Protein AF-A0A7C3RTD1-F1 (afdb_monomer)

Solvent-accessible surface area (backbone atoms only — not comparable to full-atom values): 14190 Å² total; per-residue (Å²): 132,59,69,67,60,53,53,53,51,52,54,50,52,53,53,49,53,54,50,51,52,52,46,52,55,49,42,62,60,39,59,75,46,46,82,86,32,43,66,59,42,54,54,44,51,56,53,49,53,60,57,48,73,76,50,74,86,43,73,67,44,44,53,52,50,52,52,48,56,54,49,50,52,53,50,51,51,51,53,53,50,46,62,65,47,45,60,59,53,30,39,57,37,19,52,80,66,83,41,60,74,41,80,49,91,53,48,33,34,41,43,44,30,28,37,42,54,36,77,94,75,41,31,27,37,40,15,41,36,90,72,73,38,80,74,51,76,42,62,70,41,45,59,62,47,36,56,49,51,51,52,48,63,75,59,59,30,88,82,65,58,73,66,62,47,49,52,49,47,48,53,20,40,49,58,47,24,64,74,70,71,38,78,65,36,55,41,59,56,31,49,53,44,33,31,57,78,67,70,42,95,81,68,47,71,65,22,53,23,48,45,51,40,75,45,67,84,41,86,50,59,44,74,40,71,45,52,79,81,38,68,72,44,80,84,42,41,46,66,30,50,78,48,68,78,35,46,61,49,48,27,23,29,37,30,69,69,82,129

Radius of gyration: 27.21 Å; Cα contacts (8 Å, |Δi|>4): 337; chains: 1; bounding box: 58×47×80 Å

Mean predicted aligned error: 6.2 Å

Foldseek 3Di:
DDPVVVVVVVVVVVVLVVLLVVLVVVLVVCVVVCLVCLVVNVVSLVVLVVSLVVPVPDPVSVVVVVVSVVVVVVSVVSLVVCQVCLQVQLQVLLVVLVWHWDDHPQWIFIFQWIWGDDSVNQWIFIAGFPNLHTPDIDGSDSNRVNVVVSVCVVVAALPDDLVVLVVLLVVLQVVQCVVVVDQKGFPVSSVVSSCVSSVPPDCDLRRSLASVLVCVPPPQKDFAADDPVQVPDSSQWGWHAPGRRRHTGITRIMGGDDD

Structure (mmCIF, N/CA/C/O backbone):
data_AF-A0A7C3RTD1-F1
#
_entry.id   AF-A0A7C3RTD1-F1
#
loop_
_atom_site.group_PDB
_atom_site.id
_atom_site.type_symbol
_atom_site.label_atom_id
_atom_site.label_alt_id
_atom_site.label_comp_id
_atom_site.label_asym_id
_atom_site.label_entity_id
_atom_site.label_seq_id
_atom_site.pdbx_PDB_ins_code
_atom_site.Cartn_x
_atom_site.Cartn_y
_atom_site.Cartn_z
_atom_site.occupancy
_atom_site.B_iso_or_equiv
_atom_site.auth_seq_id
_atom_site.auth_comp_id
_atom_site.auth_asym_id
_atom_site.auth_atom_id
_atom_site.pdbx_PDB_model_num
ATOM 1 N N . MET A 1 1 ? 29.686 29.501 -46.894 1.00 56.12 1 MET A N 1
ATOM 2 C CA . MET A 1 1 ? 29.485 28.784 -45.618 1.00 56.12 1 MET A CA 1
ATOM 3 C C . MET A 1 1 ? 30.871 28.471 -45.084 1.00 56.12 1 MET A C 1
ATOM 5 O O . MET A 1 1 ? 31.593 27.740 -45.747 1.00 56.12 1 MET A O 1
ATOM 9 N N . GLU A 1 2 ? 31.293 29.140 -44.011 1.00 79.06 2 GLU A N 1
ATOM 10 C CA . GLU A 1 2 ? 32.663 29.048 -43.483 1.00 79.06 2 GLU A CA 1
ATOM 11 C C . GLU A 1 2 ? 32.978 27.612 -43.037 1.00 79.06 2 GLU A C 1
ATOM 13 O O . GLU A 1 2 ? 32.133 26.946 -42.438 1.00 79.06 2 GLU A O 1
ATOM 18 N N . THR A 1 3 ? 34.182 27.120 -43.343 1.00 86.00 3 THR A N 1
ATOM 19 C CA . THR A 1 3 ? 34.641 25.747 -43.048 1.00 86.00 3 THR A CA 1
ATOM 20 C C . THR A 1 3 ? 34.410 25.343 -41.587 1.00 86.00 3 THR A C 1
ATOM 22 O O . THR A 1 3 ? 34.081 24.194 -41.300 1.00 86.00 3 THR A O 1
ATOM 25 N N . GLU A 1 4 ? 34.505 26.293 -40.659 1.00 85.62 4 GLU A N 1
ATOM 26 C CA . GLU A 1 4 ? 34.247 26.087 -39.232 1.00 85.62 4 GLU A CA 1
ATOM 27 C C . GLU A 1 4 ? 32.781 25.717 -38.933 1.00 85.62 4 GLU A C 1
ATOM 29 O O . GLU A 1 4 ? 32.508 24.819 -38.132 1.00 85.62 4 GLU A O 1
ATOM 34 N N . VAL A 1 5 ? 31.825 26.329 -39.640 1.00 84.94 5 VAL A N 1
ATOM 35 C CA . VAL A 1 5 ? 30.390 26.013 -39.531 1.00 84.94 5 VAL A CA 1
ATOM 36 C C . VAL A 1 5 ? 30.112 24.593 -40.031 1.00 84.94 5 VAL A C 1
ATOM 38 O O . VAL A 1 5 ? 29.358 23.853 -39.398 1.00 84.94 5 VAL A O 1
ATOM 41 N N . LEU A 1 6 ? 30.765 24.184 -41.124 1.00 81.44 6 LEU A N 1
ATOM 42 C CA . LEU A 1 6 ? 30.674 22.826 -41.670 1.00 81.44 6 LEU A CA 1
ATOM 43 C C . LEU A 1 6 ? 31.244 21.771 -40.712 1.00 81.44 6 LEU A C 1
ATOM 45 O O . LEU A 1 6 ? 30.589 20.760 -40.459 1.00 81.44 6 LEU A O 1
ATOM 49 N N . LEU A 1 7 ? 32.427 22.008 -40.137 1.00 86.19 7 LEU A N 1
ATOM 50 C CA . LEU A 1 7 ? 33.043 21.090 -39.170 1.00 86.19 7 LEU A CA 1
ATOM 51 C C . LEU A 1 7 ? 32.197 20.949 -37.899 1.00 86.19 7 LEU A C 1
ATOM 53 O O . LEU A 1 7 ? 32.010 19.838 -37.399 1.00 86.19 7 LEU A O 1
ATOM 57 N N . LYS A 1 8 ? 31.626 22.053 -37.406 1.00 86.81 8 LYS A N 1
ATOM 58 C CA . LYS A 1 8 ? 30.712 22.042 -36.258 1.00 86.81 8 LYS A CA 1
ATOM 59 C C . LYS A 1 8 ? 29.429 21.260 -36.553 1.00 86.81 8 LYS A C 1
ATOM 61 O O . LYS A 1 8 ? 28.981 20.489 -35.704 1.00 86.81 8 LYS A O 1
ATOM 66 N N . TYR A 1 9 ? 28.864 21.425 -37.749 1.00 83.44 9 TYR A N 1
ATOM 67 C CA . TYR A 1 9 ? 27.686 20.680 -38.197 1.00 83.44 9 TYR A CA 1
ATOM 68 C C . TYR A 1 9 ? 27.961 19.170 -38.292 1.00 83.44 9 TYR A C 1
ATOM 70 O O . TYR A 1 9 ? 27.221 18.370 -37.719 1.00 83.44 9 TYR A O 1
ATOM 78 N N . LEU A 1 10 ? 29.066 18.774 -38.933 1.00 82.12 10 LEU A N 1
ATOM 79 C CA . LEU A 1 10 ? 29.475 17.368 -39.039 1.00 82.12 10 LEU A CA 1
ATOM 80 C C . LEU A 1 10 ? 29.753 16.744 -37.664 1.00 82.12 10 LEU A C 1
ATOM 82 O O . LEU A 1 10 ? 29.326 15.622 -37.394 1.00 82.12 10 LEU A O 1
ATOM 86 N N . GLY A 1 11 ? 30.412 17.483 -36.767 1.00 86.19 11 GLY A N 1
ATOM 87 C CA . GLY A 1 11 ? 30.659 17.037 -35.396 1.00 86.19 11 GLY A CA 1
ATOM 88 C C . GLY A 1 11 ? 29.371 16.784 -34.605 1.00 86.19 11 GLY A C 1
ATOM 89 O O . GLY A 1 11 ? 29.277 15.785 -33.888 1.00 86.19 11 GLY A O 1
ATOM 90 N N . ALA A 1 12 ? 28.357 17.642 -34.763 1.00 84.19 12 ALA A N 1
ATOM 91 C CA . ALA A 1 12 ? 27.044 17.449 -34.146 1.00 84.19 12 ALA A CA 1
ATOM 92 C C . ALA A 1 12 ? 26.345 16.187 -34.682 1.00 84.19 12 ALA A C 1
ATOM 94 O O . ALA A 1 12 ? 25.937 15.335 -33.894 1.00 84.19 12 ALA A O 1
ATOM 95 N N . LYS A 1 13 ? 26.322 16.005 -36.009 1.00 82.88 13 LYS A N 1
ATOM 96 C CA . LYS A 1 13 ? 25.738 14.824 -36.665 1.00 82.88 13 LYS A CA 1
ATOM 97 C C . LYS A 1 13 ? 26.368 13.509 -36.205 1.00 82.88 13 LYS A C 1
ATOM 99 O O . LYS A 1 13 ? 25.657 12.561 -35.881 1.00 82.88 13 LYS A O 1
ATOM 104 N N . ILE A 1 14 ? 27.699 13.441 -36.121 1.00 86.25 14 ILE A N 1
ATOM 105 C CA . ILE A 1 14 ? 28.404 12.238 -35.639 1.00 86.25 14 ILE A CA 1
ATOM 106 C C . ILE A 1 14 ? 27.973 11.891 -34.209 1.00 86.25 14 ILE A C 1
ATOM 108 O O . ILE A 1 14 ? 27.722 10.724 -33.895 1.00 86.25 14 ILE A O 1
ATOM 112 N N . LYS A 1 15 ? 27.865 12.899 -33.339 1.00 87.12 15 LYS A N 1
ATOM 113 C CA . LYS A 1 15 ? 27.447 12.713 -31.946 1.00 87.12 15 LYS A CA 1
ATOM 114 C C . LYS A 1 15 ? 26.007 12.204 -31.843 1.00 87.12 15 LYS A C 1
ATOM 116 O O . LYS A 1 15 ? 25.723 11.343 -31.001 1.00 87.12 15 LYS A O 1
ATOM 121 N N . ASP A 1 16 ? 25.121 12.685 -32.707 1.00 85.38 16 ASP A N 1
ATOM 122 C CA . ASP A 1 16 ? 23.738 12.217 -32.769 1.00 85.38 16 ASP A CA 1
ATOM 123 C C . ASP A 1 16 ? 23.672 10.757 -33.225 1.00 85.38 16 ASP A C 1
ATOM 125 O O . ASP A 1 16 ? 23.082 9.934 -32.523 1.00 85.38 16 ASP A O 1
ATOM 129 N N . PHE A 1 17 ? 24.382 10.372 -34.291 1.00 86.81 17 PHE A N 1
ATOM 130 C CA . PHE A 1 17 ? 24.448 8.972 -34.731 1.00 86.81 17 PHE A CA 1
ATOM 131 C C . PHE A 1 17 ? 25.029 8.028 -33.669 1.00 86.81 17 PHE A C 1
ATOM 133 O O . PHE A 1 17 ? 24.508 6.928 -33.464 1.00 86.81 17 PHE A O 1
ATOM 140 N N . GLN A 1 18 ? 26.070 8.448 -32.944 1.00 90.06 18 GLN A N 1
ATOM 141 C CA . GLN A 1 18 ? 26.607 7.673 -31.819 1.00 90.06 18 GLN A CA 1
ATOM 142 C C . GLN A 1 18 ? 25.565 7.491 -30.708 1.00 90.06 18 GLN A C 1
ATOM 144 O O . GLN A 1 18 ? 25.423 6.394 -30.159 1.00 90.06 18 GLN A O 1
ATOM 149 N N . SER A 1 19 ? 24.800 8.542 -30.412 1.00 90.00 19 SER A N 1
ATOM 150 C CA . SER A 1 19 ? 23.728 8.511 -29.415 1.00 90.00 19 SER A CA 1
ATOM 151 C C . SER A 1 19 ? 22.576 7.597 -29.847 1.00 90.00 19 SER A C 1
ATOM 153 O O . SER A 1 19 ? 22.124 6.770 -29.053 1.00 90.00 19 SER A O 1
ATOM 155 N N . LEU A 1 20 ? 22.144 7.684 -31.110 1.00 90.88 20 LEU A N 1
ATOM 156 C CA . LEU A 1 20 ? 21.128 6.815 -31.712 1.00 90.88 20 LEU A CA 1
ATOM 157 C C . LEU A 1 20 ? 21.553 5.343 -31.625 1.00 90.88 20 LEU A C 1
ATOM 159 O O . LEU A 1 20 ? 20.825 4.522 -31.061 1.00 90.88 20 LEU A O 1
ATOM 163 N N . LYS A 1 21 ? 22.771 5.020 -32.082 1.00 93.31 21 LYS A N 1
ATOM 164 C CA . LYS A 1 21 ? 23.342 3.667 -32.004 1.00 93.31 21 LYS A CA 1
ATOM 165 C C . LYS A 1 21 ? 23.361 3.139 -30.572 1.00 93.31 21 LYS A C 1
ATOM 167 O O . LYS A 1 21 ? 22.971 1.994 -30.338 1.00 93.31 21 LYS A O 1
ATOM 172 N N . ALA A 1 22 ? 23.795 3.954 -29.610 1.00 95.06 22 ALA A N 1
ATOM 173 C CA . ALA A 1 22 ? 23.858 3.555 -28.208 1.00 95.06 22 ALA A CA 1
ATOM 174 C C . ALA A 1 22 ? 22.465 3.243 -27.634 1.00 95.06 22 ALA A C 1
ATOM 176 O O . ALA A 1 22 ? 22.298 2.239 -26.938 1.00 95.06 22 ALA A O 1
ATOM 177 N N . ILE A 1 23 ? 21.457 4.065 -27.947 1.00 94.44 23 ILE A N 1
ATOM 178 C CA . ILE A 1 23 ? 20.079 3.866 -27.475 1.00 94.44 23 ILE A CA 1
ATOM 179 C C . ILE A 1 23 ? 19.466 2.608 -28.095 1.00 94.44 23 ILE A C 1
ATOM 181 O O . ILE A 1 23 ? 18.926 1.786 -27.357 1.00 94.44 23 ILE A O 1
ATOM 185 N N . ILE A 1 24 ? 19.588 2.418 -29.411 1.00 94.12 24 ILE A N 1
ATOM 186 C CA . ILE A 1 24 ? 19.059 1.237 -30.116 1.00 94.12 24 ILE A CA 1
ATOM 187 C C . ILE A 1 24 ? 19.723 -0.044 -29.593 1.00 94.12 24 ILE A C 1
ATOM 189 O O . ILE A 1 24 ? 19.037 -1.001 -29.239 1.00 94.12 24 ILE A O 1
ATOM 193 N N . THR A 1 25 ? 21.051 -0.043 -29.439 1.00 95.12 25 THR A N 1
ATOM 194 C CA . THR A 1 25 ? 21.792 -1.182 -28.862 1.00 95.12 25 THR A CA 1
ATOM 195 C C . THR A 1 25 ? 21.306 -1.501 -27.447 1.00 95.12 25 THR A C 1
ATOM 197 O O . THR A 1 25 ? 21.143 -2.665 -27.078 1.00 95.12 25 THR A O 1
ATOM 200 N N . LYS A 1 26 ? 21.030 -0.467 -26.642 1.00 95.56 26 LYS A N 1
ATOM 201 C CA . LYS A 1 26 ? 20.496 -0.638 -25.290 1.00 95.56 26 LYS A CA 1
ATOM 202 C C . LYS A 1 26 ? 19.080 -1.209 -25.302 1.00 95.56 26 LYS A C 1
ATOM 204 O O . LYS A 1 26 ? 18.811 -2.091 -24.495 1.00 95.56 26 LYS A O 1
ATOM 209 N N . ILE A 1 27 ? 18.208 -0.741 -26.195 1.00 94.88 27 ILE A N 1
ATOM 210 C CA . ILE A 1 27 ? 16.861 -1.300 -26.374 1.00 94.88 27 ILE A CA 1
ATOM 211 C C . ILE A 1 27 ? 16.965 -2.789 -26.716 1.00 94.88 27 ILE A C 1
ATOM 213 O O . ILE A 1 27 ? 16.400 -3.592 -25.987 1.00 94.88 27 ILE A O 1
ATOM 217 N N . ASN A 1 28 ? 17.781 -3.171 -27.704 1.00 93.62 28 ASN A N 1
ATOM 218 C CA . ASN A 1 28 ? 17.973 -4.577 -28.087 1.00 93.62 28 ASN A CA 1
ATOM 219 C C . ASN A 1 28 ? 18.483 -5.464 -26.939 1.00 93.62 28 ASN A C 1
ATOM 221 O O . ASN A 1 28 ? 18.108 -6.632 -26.842 1.00 93.62 28 ASN A O 1
ATOM 225 N N . LYS A 1 29 ? 19.332 -4.925 -26.054 1.00 95.06 29 LYS A N 1
ATOM 226 C CA . LYS A 1 29 ? 19.795 -5.653 -24.864 1.00 95.06 29 LYS A CA 1
ATOM 227 C C . LYS A 1 29 ? 18.684 -5.837 -23.826 1.00 95.06 29 LYS A C 1
ATOM 229 O O . LYS A 1 29 ? 18.587 -6.906 -23.236 1.00 95.06 29 LYS A O 1
ATOM 234 N N . LEU A 1 30 ? 17.879 -4.804 -23.582 1.00 93.25 30 LEU A N 1
ATOM 235 C CA . LEU A 1 30 ? 16.753 -4.859 -22.637 1.00 93.25 30 LEU A CA 1
ATOM 236 C C . LEU A 1 30 ? 15.614 -5.750 -23.162 1.00 93.25 30 LEU A C 1
ATOM 238 O O . LEU A 1 30 ? 14.930 -6.404 -22.382 1.00 93.25 30 LEU A O 1
ATOM 242 N N . ASP A 1 31 ? 15.458 -5.831 -24.485 1.00 92.31 31 ASP A N 1
ATOM 243 C CA . ASP A 1 31 ? 14.468 -6.671 -25.172 1.00 92.31 31 ASP A CA 1
ATOM 244 C C . ASP A 1 31 ? 14.661 -8.179 -24.922 1.00 92.31 31 ASP A C 1
ATOM 246 O O . ASP A 1 31 ? 13.779 -8.966 -25.244 1.00 92.31 31 ASP A O 1
ATOM 250 N N . GLN A 1 32 ? 15.792 -8.588 -24.329 1.00 92.12 32 GLN A N 1
ATOM 251 C CA . GLN A 1 32 ? 16.029 -9.970 -23.896 1.00 92.12 32 GLN A CA 1
ATOM 252 C C . GLN A 1 32 ? 15.137 -10.371 -22.711 1.00 92.12 32 GLN A C 1
ATOM 254 O O . GLN A 1 32 ? 14.737 -11.525 -22.615 1.00 92.12 32 GLN A O 1
ATOM 259 N N . ASN A 1 33 ? 14.795 -9.418 -21.834 1.00 89.25 33 ASN A N 1
ATOM 260 C CA . ASN A 1 33 ? 13.884 -9.610 -20.702 1.00 89.25 33 ASN A CA 1
ATOM 261 C C . ASN A 1 33 ? 12.831 -8.492 -20.691 1.00 89.25 33 ASN A C 1
ATOM 263 O O . ASN A 1 33 ? 12.777 -7.676 -19.763 1.00 89.25 33 ASN A O 1
ATOM 267 N N . PRO A 1 34 ? 11.961 -8.443 -21.715 1.00 84.88 34 PRO A N 1
ATOM 268 C CA . PRO A 1 34 ? 11.168 -7.257 -22.010 1.00 84.88 34 PRO A CA 1
ATOM 269 C C . PRO A 1 34 ? 10.196 -6.907 -20.886 1.00 84.88 34 PRO A C 1
ATOM 271 O O . PRO A 1 34 ? 9.846 -5.748 -20.739 1.00 84.88 34 PRO A O 1
ATOM 274 N N . PHE A 1 35 ? 9.781 -7.875 -20.067 1.00 84.81 35 PHE A N 1
ATOM 275 C CA . PHE A 1 35 ? 8.813 -7.674 -18.989 1.00 84.81 35 PHE A CA 1
ATOM 276 C C . PHE A 1 35 ? 9.419 -7.133 -17.690 1.00 84.81 35 PHE A C 1
ATOM 278 O O . PHE A 1 35 ? 8.730 -6.436 -16.949 1.00 84.81 35 PHE A O 1
ATOM 285 N N . GLU A 1 36 ? 10.689 -7.437 -17.415 1.00 83.94 36 GLU A N 1
ATOM 286 C CA . GLU A 1 36 ? 11.406 -6.871 -16.265 1.00 83.94 36 GLU A CA 1
ATOM 287 C C . GLU A 1 36 ? 11.960 -5.481 -16.575 1.00 83.94 36 GLU A C 1
ATOM 289 O O . GLU A 1 36 ? 12.075 -4.645 -15.680 1.00 83.94 36 GLU A O 1
ATOM 294 N N . ASP A 1 37 ? 12.279 -5.237 -17.848 1.00 88.62 37 ASP A N 1
ATOM 295 C CA . ASP A 1 37 ? 12.938 -4.023 -18.320 1.00 88.62 37 ASP A CA 1
ATOM 296 C C . ASP A 1 37 ? 12.012 -3.086 -19.116 1.00 88.62 37 ASP A C 1
ATOM 298 O O . ASP A 1 37 ? 12.481 -2.107 -19.705 1.00 88.62 37 ASP A O 1
ATOM 302 N N . LEU A 1 38 ? 10.698 -3.344 -19.149 1.00 88.12 38 LEU A N 1
ATOM 303 C CA . LEU A 1 38 ? 9.752 -2.588 -19.983 1.00 88.12 38 LEU A CA 1
ATOM 304 C C . LEU A 1 38 ? 9.744 -1.083 -19.652 1.00 88.12 38 LEU A C 1
ATOM 306 O O . LEU A 1 38 ? 9.608 -0.241 -20.543 1.00 88.12 38 LEU A O 1
ATOM 310 N N . ASP A 1 39 ? 9.960 -0.725 -18.383 1.00 88.06 39 ASP A N 1
ATOM 311 C CA . ASP A 1 39 ? 10.105 0.661 -17.926 1.00 88.06 39 ASP A CA 1
ATOM 312 C C . ASP A 1 39 ? 11.325 1.343 -18.562 1.00 88.06 39 ASP A C 1
ATOM 314 O O . ASP A 1 39 ? 11.234 2.456 -19.099 1.00 88.06 39 ASP A O 1
ATOM 318 N N . LYS A 1 40 ? 12.462 0.642 -18.579 1.00 91.06 40 LYS A N 1
ATOM 319 C CA . LYS A 1 40 ? 13.709 1.094 -19.197 1.00 91.06 40 LYS A CA 1
ATOM 320 C C . LYS A 1 40 ? 13.571 1.142 -20.714 1.00 91.06 40 LYS A C 1
ATOM 322 O O . LYS A 1 40 ? 14.085 2.083 -21.323 1.00 91.06 40 LYS A O 1
ATOM 327 N N . ILE A 1 41 ? 12.875 0.187 -21.330 1.00 92.50 41 ILE A N 1
ATOM 328 C CA . ILE A 1 41 ? 12.582 0.189 -22.768 1.00 92.50 41 ILE A CA 1
ATOM 329 C C . ILE A 1 41 ? 11.790 1.451 -23.128 1.00 92.50 41 ILE A C 1
ATOM 331 O O . ILE A 1 41 ? 12.253 2.244 -23.952 1.00 92.50 41 ILE A O 1
ATOM 335 N N . ARG A 1 42 ? 10.672 1.734 -22.439 1.00 91.62 42 ARG A N 1
ATOM 336 C CA . ARG A 1 42 ? 9.880 2.959 -22.672 1.00 91.62 42 ARG A CA 1
ATOM 337 C C . ARG A 1 42 ? 10.686 4.236 -22.469 1.00 91.62 42 ARG A C 1
ATOM 339 O O . ARG A 1 42 ? 10.529 5.193 -23.229 1.00 91.62 42 ARG A O 1
ATOM 346 N N . ALA A 1 43 ? 11.551 4.278 -21.456 1.00 92.38 43 ALA A N 1
ATOM 347 C CA . ALA A 1 43 ? 12.413 5.431 -21.220 1.00 92.38 43 ALA A CA 1
ATOM 348 C C . ALA A 1 43 ? 13.389 5.671 -22.386 1.00 92.38 43 ALA A C 1
ATOM 350 O O . ALA A 1 43 ? 13.624 6.821 -22.758 1.00 92.38 43 ALA A O 1
ATOM 351 N N . ASN A 1 44 ? 13.939 4.609 -22.982 1.00 94.12 44 ASN A N 1
ATOM 352 C CA . ASN A 1 44 ? 14.821 4.715 -24.146 1.00 94.12 44 ASN A CA 1
ATOM 353 C C . ASN A 1 44 ? 14.057 5.062 -25.433 1.00 94.12 44 ASN A C 1
ATOM 355 O O . ASN A 1 44 ? 14.547 5.895 -26.190 1.00 94.12 44 ASN A O 1
ATOM 359 N N . ILE A 1 45 ? 12.837 4.545 -25.632 1.00 93.94 45 ILE A N 1
ATOM 360 C CA . ILE A 1 45 ? 11.942 4.968 -26.726 1.00 93.94 45 ILE A CA 1
ATOM 361 C C . ILE A 1 45 ? 11.718 6.485 -26.675 1.00 93.94 45 ILE A C 1
ATOM 363 O O . ILE A 1 45 ? 11.959 7.168 -27.664 1.00 93.94 45 ILE A O 1
ATOM 367 N N . LYS A 1 46 ? 11.351 7.042 -25.511 1.00 92.69 46 LYS A N 1
ATOM 368 C CA . LYS A 1 46 ? 11.136 8.496 -25.357 1.00 92.69 46 LYS A CA 1
ATOM 369 C C . LYS A 1 46 ? 12.388 9.321 -25.664 1.00 92.69 46 LYS A C 1
ATOM 371 O O . LYS A 1 46 ? 12.291 10.409 -26.227 1.00 92.69 46 LYS A O 1
ATOM 376 N N . LYS A 1 47 ? 13.568 8.824 -25.275 1.00 92.69 47 LYS A N 1
ATOM 377 C CA . LYS A 1 47 ? 14.849 9.468 -25.608 1.00 92.69 47 LYS A CA 1
ATOM 378 C C . LYS A 1 47 ? 15.090 9.458 -27.114 1.00 92.69 47 LYS A C 1
ATOM 380 O O . LYS A 1 47 ? 15.478 10.486 -27.655 1.00 92.69 47 LYS A O 1
ATOM 385 N N . LEU A 1 48 ? 14.816 8.331 -27.769 1.00 92.25 48 LEU A N 1
ATOM 386 C CA . LEU A 1 48 ? 14.969 8.181 -29.210 1.00 92.25 48 LEU A CA 1
ATOM 387 C C . LEU A 1 48 ? 14.028 9.119 -29.978 1.00 92.25 48 LEU A C 1
ATOM 389 O O . LEU A 1 48 ? 14.479 9.848 -30.853 1.00 92.25 48 LEU A O 1
ATOM 393 N N . GLU A 1 49 ? 12.754 9.200 -29.581 1.00 90.94 49 GLU A N 1
ATOM 394 C CA . GLU A 1 49 ? 11.780 10.132 -30.172 1.00 90.94 49 GLU A CA 1
ATOM 395 C C . GLU A 1 49 ? 12.237 11.590 -30.104 1.00 90.94 49 GLU A C 1
ATOM 397 O O . GLU A 1 49 ? 12.008 12.358 -31.035 1.00 90.94 49 GLU A O 1
ATOM 402 N N . LYS A 1 50 ? 12.873 11.986 -28.996 1.00 89.44 50 LYS A N 1
ATOM 403 C CA . LYS A 1 50 ? 13.358 13.357 -28.824 1.00 89.44 50 LYS A CA 1
ATOM 404 C C . LYS A 1 50 ? 14.467 13.697 -29.823 1.00 89.44 50 LYS A C 1
ATOM 406 O O . LYS A 1 50 ? 14.496 14.829 -30.289 1.00 89.44 50 LYS A O 1
ATOM 411 N N . ILE A 1 51 ? 15.348 12.744 -30.133 1.00 87.00 51 ILE A N 1
ATOM 412 C CA . ILE A 1 51 ? 16.430 12.938 -31.109 1.00 87.00 51 ILE A CA 1
ATOM 413 C C . ILE A 1 51 ? 15.848 12.984 -32.527 1.00 87.00 51 ILE A C 1
ATOM 415 O O . ILE A 1 51 ? 16.136 13.911 -33.275 1.00 87.00 51 ILE A O 1
ATOM 419 N N . LEU A 1 52 ? 14.962 12.044 -32.872 1.00 86.44 52 LEU A N 1
ATOM 420 C CA . LEU A 1 52 ? 14.397 11.938 -34.224 1.00 86.44 52 LEU A CA 1
ATOM 421 C C . LEU A 1 52 ? 13.536 13.146 -34.629 1.00 86.44 52 LEU A C 1
ATOM 423 O O . LEU A 1 52 ? 13.525 13.519 -35.795 1.00 86.44 52 LEU A O 1
ATOM 427 N N . ARG A 1 53 ? 12.859 13.806 -33.675 1.00 78.81 53 ARG A N 1
ATOM 428 C CA . ARG A 1 53 ? 12.065 15.025 -33.936 1.00 78.81 53 ARG A CA 1
ATOM 429 C C . ARG A 1 53 ? 12.883 16.222 -34.423 1.00 78.81 53 ARG A C 1
ATOM 431 O O . ARG A 1 53 ? 12.294 17.171 -34.927 1.00 78.81 53 ARG A O 1
ATOM 438 N N . LEU A 1 54 ? 14.198 16.228 -34.211 1.00 70.06 54 LEU A N 1
ATOM 439 C CA . LEU A 1 54 ? 15.043 17.374 -34.545 1.00 70.06 54 LEU A CA 1
ATOM 440 C C . LEU A 1 54 ? 15.494 17.366 -36.012 1.00 70.06 54 LEU A C 1
ATOM 442 O O . LEU A 1 54 ? 15.845 18.425 -36.523 1.00 70.06 54 LEU A O 1
ATOM 446 N N . GLU A 1 55 ? 15.467 16.216 -36.700 1.00 66.69 55 GLU A N 1
ATOM 447 C CA . GLU A 1 55 ? 16.095 16.057 -38.021 1.00 66.69 55 GLU A CA 1
ATOM 448 C C . GLU A 1 55 ? 15.338 15.069 -38.935 1.00 66.69 55 GLU A C 1
ATOM 450 O O . GLU A 1 55 ? 15.824 14.003 -39.293 1.00 66.69 55 GLU A O 1
ATOM 455 N N . GLU A 1 56 ? 14.124 15.441 -39.344 1.00 60.69 56 GLU A N 1
ATOM 456 C CA . GLU A 1 56 ? 13.155 14.550 -40.016 1.00 60.69 56 GLU A CA 1
ATOM 457 C C . GLU A 1 56 ? 13.421 14.285 -41.522 1.00 60.69 56 GLU A C 1
ATOM 459 O O . GLU A 1 56 ? 12.730 13.482 -42.149 1.00 60.69 56 GLU A O 1
ATOM 464 N N . LYS A 1 57 ? 14.413 14.950 -42.136 1.00 67.81 57 LYS A N 1
ATOM 465 C CA . LYS A 1 57 ? 14.637 14.929 -43.603 1.00 67.81 57 LYS A CA 1
ATOM 466 C C . LYS A 1 57 ? 15.707 13.950 -44.101 1.00 67.81 57 LYS A C 1
ATOM 468 O O . LYS A 1 57 ? 15.904 13.847 -45.306 1.00 67.81 57 LYS A O 1
ATOM 473 N N . ASP A 1 58 ? 16.415 13.280 -43.203 1.00 78.69 58 ASP A N 1
ATOM 474 C CA . ASP A 1 58 ? 17.506 12.358 -43.533 1.00 78.69 58 ASP A CA 1
ATOM 475 C C . ASP A 1 58 ? 16.967 10.915 -43.627 1.00 78.69 58 ASP A C 1
ATOM 477 O O . ASP A 1 58 ? 16.198 10.478 -42.769 1.00 78.69 58 ASP A O 1
ATOM 481 N N . GLU A 1 59 ? 17.344 10.178 -44.675 1.00 83.75 59 GLU A N 1
ATOM 482 C CA . GLU A 1 59 ? 16.861 8.817 -44.972 1.00 83.75 59 GLU A CA 1
ATOM 483 C C . GLU A 1 59 ? 17.143 7.830 -43.823 1.00 83.75 59 GLU A C 1
ATOM 485 O O . GLU A 1 59 ? 16.315 6.970 -43.498 1.00 83.75 59 GLU A O 1
ATOM 490 N N . ILE A 1 60 ? 18.271 7.998 -43.122 1.00 84.31 60 ILE A N 1
ATOM 491 C CA . ILE A 1 60 ? 18.609 7.170 -41.959 1.00 84.31 60 ILE A CA 1
ATOM 492 C C . ILE A 1 60 ? 17.659 7.481 -40.798 1.00 84.31 60 ILE A C 1
ATOM 494 O O . ILE A 1 60 ? 17.193 6.574 -40.106 1.00 84.31 60 ILE A O 1
ATOM 498 N N . TYR A 1 61 ? 17.323 8.755 -40.589 1.00 86.25 61 TYR A N 1
ATOM 499 C CA . TYR A 1 61 ? 16.382 9.167 -39.545 1.00 86.25 61 TYR A CA 1
ATOM 500 C C . TYR A 1 61 ? 14.965 8.672 -39.847 1.00 86.25 61 TYR A C 1
ATOM 502 O O . TYR A 1 61 ? 14.255 8.270 -38.920 1.00 86.25 61 TYR A O 1
ATOM 510 N N . GLN A 1 62 ? 14.567 8.632 -41.121 1.00 86.31 62 GLN A N 1
ATOM 511 C CA . GLN A 1 62 ? 13.303 8.031 -41.554 1.00 86.31 62 GLN A CA 1
ATOM 512 C C . GLN A 1 62 ? 13.280 6.526 -41.272 1.00 86.31 62 GLN A C 1
ATOM 514 O O . GLN A 1 62 ? 12.363 6.056 -40.600 1.00 86.31 62 GLN A O 1
ATOM 519 N N . SER A 1 63 ? 14.341 5.804 -41.643 1.00 89.19 63 SER A N 1
ATOM 520 C CA . SER A 1 63 ? 14.479 4.364 -41.380 1.00 89.19 63 SER A CA 1
ATOM 521 C C . SER A 1 63 ? 14.396 4.036 -39.882 1.00 89.19 63 SER A C 1
ATOM 523 O O . SER A 1 63 ? 13.676 3.131 -39.460 1.00 89.19 63 SER A O 1
ATOM 525 N N . ILE A 1 64 ? 15.087 4.808 -39.032 1.00 91.00 64 ILE A N 1
ATOM 526 C CA . ILE A 1 64 ? 15.023 4.631 -37.571 1.00 91.00 64 ILE A CA 1
ATOM 527 C C . ILE A 1 64 ? 13.628 4.989 -37.036 1.00 91.00 64 ILE A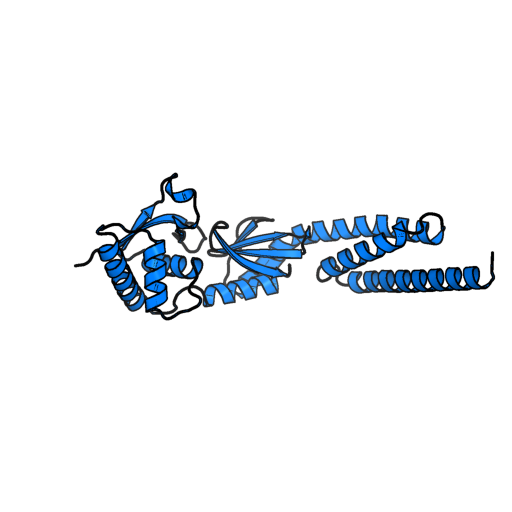 C 1
ATOM 529 O O . ILE A 1 64 ? 13.143 4.353 -36.097 1.00 91.00 64 ILE A O 1
ATOM 533 N N . SER A 1 65 ? 12.964 5.990 -37.616 1.00 90.06 65 SER A N 1
ATOM 534 C CA . SER A 1 65 ? 11.604 6.378 -37.231 1.00 90.06 65 SER A CA 1
ATOM 535 C C . SER A 1 65 ? 10.575 5.302 -37.572 1.00 90.06 65 SER A C 1
ATOM 537 O O . SER A 1 65 ? 9.667 5.060 -36.777 1.00 90.06 65 SER A O 1
ATOM 539 N N . GLU A 1 66 ? 10.716 4.638 -38.716 1.00 91.12 66 GLU A N 1
ATOM 540 C CA . GLU A 1 66 ? 9.892 3.491 -39.109 1.00 91.12 66 GLU A CA 1
ATOM 541 C C . GLU A 1 66 ? 10.115 2.306 -38.173 1.00 91.12 66 GLU A C 1
ATOM 543 O O . GLU A 1 66 ? 9.158 1.837 -37.552 1.00 91.12 66 GLU A O 1
ATOM 548 N N . TRP A 1 67 ? 11.377 1.932 -37.936 1.00 94.62 67 TRP A N 1
ATOM 549 C CA . TRP A 1 67 ? 11.726 0.916 -36.941 1.00 94.62 67 TRP A CA 1
ATOM 550 C C . TRP A 1 67 ? 11.135 1.235 -35.560 1.00 94.62 67 TRP A C 1
ATOM 552 O O . TRP A 1 67 ? 10.581 0.364 -34.890 1.00 94.62 67 TRP A O 1
ATOM 562 N N . LEU A 1 68 ? 11.186 2.499 -35.123 1.00 94.06 68 LEU A N 1
ATOM 563 C CA . LEU A 1 68 ? 10.631 2.914 -33.836 1.00 94.06 68 LEU A CA 1
ATOM 564 C C . LEU A 1 68 ? 9.099 2.801 -33.791 1.00 94.06 68 LEU A C 1
ATOM 566 O O . LEU A 1 68 ? 8.545 2.472 -32.738 1.00 94.06 68 LEU A O 1
ATOM 570 N N . LYS A 1 69 ? 8.398 3.068 -34.902 1.00 92.75 69 LYS A N 1
ATOM 571 C CA . LYS A 1 69 ? 6.940 2.875 -35.002 1.00 92.75 69 LYS A CA 1
ATOM 572 C C . LYS A 1 69 ? 6.576 1.396 -34.857 1.00 92.75 69 LYS A C 1
ATOM 574 O O . LYS A 1 69 ? 5.663 1.066 -34.095 1.00 92.75 69 LYS A O 1
ATOM 579 N N . GLU A 1 70 ? 7.311 0.511 -35.521 1.00 94.31 70 GLU A N 1
ATOM 580 C CA . GLU A 1 70 ? 7.128 -0.938 -35.400 1.00 94.31 70 GLU A CA 1
ATOM 581 C C . GLU A 1 70 ? 7.444 -1.424 -33.983 1.00 94.31 70 GLU A C 1
ATOM 583 O O . GLU A 1 70 ? 6.629 -2.095 -33.344 1.00 94.31 70 GLU A O 1
ATOM 588 N N . TYR A 1 71 ? 8.582 -1.000 -33.432 1.00 94.75 71 TYR A N 1
ATOM 589 C CA . TYR A 1 71 ? 9.013 -1.398 -32.098 1.00 94.75 71 TYR A CA 1
ATOM 590 C C . TYR A 1 71 ? 8.048 -0.913 -31.007 1.00 94.75 71 TYR A C 1
ATOM 592 O O . TYR A 1 71 ? 7.793 -1.619 -30.035 1.00 94.75 71 TYR A O 1
ATOM 600 N N . LYS A 1 72 ? 7.415 0.252 -31.174 1.00 94.06 72 LYS A N 1
ATOM 601 C CA . LYS A 1 72 ? 6.326 0.698 -30.288 1.00 94.06 72 LYS A CA 1
ATOM 602 C C . LYS A 1 72 ? 5.103 -0.211 -30.328 1.00 94.06 72 LYS A C 1
ATOM 604 O O . LYS A 1 72 ? 4.432 -0.373 -29.312 1.00 94.06 72 LYS A O 1
ATOM 609 N N . THR A 1 73 ? 4.787 -0.785 -31.483 1.00 94.06 73 THR A N 1
ATOM 610 C CA . THR A 1 73 ? 3.695 -1.760 -31.593 1.00 94.06 73 THR A CA 1
ATOM 611 C C . THR A 1 73 ? 4.046 -3.027 -30.817 1.00 94.06 73 THR A C 1
ATOM 613 O O . THR A 1 73 ? 3.233 -3.503 -30.025 1.00 94.06 73 THR A O 1
ATOM 616 N N . LYS A 1 74 ? 5.290 -3.497 -30.945 1.00 93.94 74 LYS A N 1
ATOM 617 C CA . LYS A 1 74 ? 5.846 -4.608 -30.161 1.00 93.94 74 LYS A CA 1
ATOM 618 C C . LYS A 1 74 ? 5.842 -4.323 -28.648 1.00 93.94 74 LYS A C 1
ATOM 620 O O . LYS A 1 74 ? 5.387 -5.144 -27.860 1.00 93.94 74 LYS A O 1
ATOM 625 N N . GLU A 1 75 ? 6.246 -3.126 -28.229 1.00 92.62 75 GLU A N 1
ATOM 626 C CA . GLU A 1 75 ? 6.211 -2.696 -26.823 1.00 92.62 75 GLU A CA 1
ATOM 627 C C . GLU A 1 75 ? 4.784 -2.692 -26.252 1.00 92.62 75 GLU A C 1
ATOM 629 O O . GLU A 1 75 ? 4.556 -3.172 -25.141 1.00 92.62 75 GLU A O 1
ATOM 634 N N . ARG A 1 76 ? 3.795 -2.224 -27.024 1.00 91.31 76 ARG A N 1
ATOM 635 C CA . ARG A 1 76 ? 2.382 -2.295 -26.618 1.00 91.31 76 ARG A CA 1
ATOM 636 C C . ARG A 1 76 ? 1.922 -3.736 -26.416 1.00 91.31 76 ARG A C 1
ATOM 638 O O . ARG A 1 76 ? 1.204 -4.001 -25.455 1.00 91.31 76 ARG A O 1
ATOM 645 N N . GLN A 1 77 ? 2.353 -4.663 -27.270 1.00 92.50 77 GLN A N 1
ATOM 646 C CA . GLN A 1 77 ? 2.059 -6.087 -27.091 1.00 92.50 77 GLN A CA 1
ATOM 647 C C . GLN A 1 77 ? 2.666 -6.619 -25.788 1.00 92.50 77 GLN A C 1
ATOM 649 O O . GLN A 1 77 ? 1.966 -7.290 -25.034 1.00 92.50 77 GLN A O 1
ATOM 654 N N . TYR A 1 78 ? 3.911 -6.252 -25.459 1.00 91.69 78 TYR A N 1
ATOM 655 C CA . TYR A 1 78 ? 4.515 -6.597 -24.166 1.00 91.69 78 TYR A CA 1
ATOM 656 C C . TYR A 1 78 ? 3.737 -6.039 -22.979 1.00 91.69 78 TYR A C 1
ATOM 658 O O . TYR A 1 78 ? 3.545 -6.737 -21.987 1.00 91.69 78 TYR A O 1
ATOM 666 N N . SER A 1 79 ? 3.245 -4.806 -23.084 1.00 89.44 79 SER A N 1
ATOM 667 C CA . SER A 1 79 ? 2.412 -4.185 -22.055 1.00 89.44 79 SER A CA 1
ATOM 668 C C . SER A 1 79 ? 1.093 -4.934 -21.840 1.00 89.44 79 SER A C 1
ATOM 670 O O . SER A 1 79 ? 0.701 -5.167 -20.698 1.00 89.44 79 SER A O 1
ATOM 672 N N . GLU A 1 80 ? 0.400 -5.322 -22.913 1.00 90.75 80 GLU A N 1
ATOM 673 C CA . GLU A 1 80 ? -0.844 -6.097 -22.811 1.00 90.75 80 GLU A CA 1
ATOM 674 C C . GLU A 1 80 ? -0.601 -7.510 -22.278 1.00 90.75 80 GLU A C 1
ATOM 676 O O . GLU A 1 80 ? -1.350 -7.992 -21.429 1.00 90.75 80 GLU A O 1
ATOM 681 N N . GLU A 1 81 ? 0.480 -8.155 -22.707 1.00 90.62 81 GLU A N 1
ATOM 682 C CA . GLU A 1 81 ? 0.852 -9.475 -22.209 1.00 90.62 81 GLU A CA 1
ATOM 683 C C . GLU A 1 81 ? 1.239 -9.432 -20.724 1.00 90.62 81 GLU A C 1
ATOM 685 O O . GLU A 1 81 ? 0.812 -10.283 -19.941 1.00 90.62 81 GLU A O 1
ATOM 690 N N . LEU A 1 82 ? 1.939 -8.376 -20.292 1.00 89.75 82 LEU A N 1
ATOM 691 C CA . LEU A 1 82 ? 2.226 -8.134 -18.881 1.00 89.75 82 LEU A CA 1
ATOM 692 C C . LEU A 1 82 ? 0.933 -8.025 -18.062 1.00 89.75 82 LEU A C 1
ATOM 694 O O . LEU A 1 82 ? 0.842 -8.640 -17.004 1.00 89.75 82 LEU A O 1
ATOM 698 N N . LYS A 1 83 ? -0.090 -7.303 -18.545 1.00 89.62 83 LYS A N 1
ATOM 699 C CA . LYS A 1 83 ? -1.391 -7.198 -17.849 1.00 89.62 83 LYS A CA 1
ATOM 700 C C . LYS A 1 83 ? -2.054 -8.562 -17.660 1.00 89.62 83 LYS A C 1
ATOM 702 O O . LYS A 1 83 ? -2.589 -8.821 -16.583 1.00 89.62 83 LYS A O 1
ATOM 707 N N . LYS A 1 84 ? -2.011 -9.421 -18.684 1.00 88.75 84 LYS A N 1
ATOM 708 C CA . LYS A 1 84 ? -2.620 -10.760 -18.652 1.00 88.75 84 LYS A CA 1
ATOM 709 C C . LYS A 1 84 ? -1.923 -11.677 -17.655 1.00 88.75 84 LYS A C 1
ATOM 711 O O . LYS A 1 84 ? -2.582 -12.297 -16.823 1.00 88.75 84 LYS A O 1
ATOM 716 N N . ARG A 1 85 ? -0.592 -11.738 -17.711 1.00 90.94 85 ARG A N 1
ATOM 717 C CA . ARG A 1 85 ? 0.191 -12.663 -16.880 1.00 90.94 85 ARG A CA 1
ATOM 718 C C . ARG A 1 85 ? 0.393 -12.175 -15.446 1.00 90.94 85 ARG A C 1
ATOM 720 O O . ARG A 1 85 ? 0.568 -13.002 -14.555 1.00 90.94 85 ARG A O 1
ATOM 727 N N . PHE A 1 86 ? 0.338 -10.858 -15.201 1.00 92.75 86 PHE A N 1
ATOM 728 C CA . PHE A 1 86 ? 0.647 -10.274 -13.891 1.00 92.75 86 PHE A CA 1
ATOM 729 C C . PHE A 1 86 ? -0.182 -10.901 -12.771 1.00 92.75 86 PHE A C 1
ATOM 731 O O . PHE A 1 86 ? 0.368 -11.223 -11.727 1.00 92.75 86 PHE A O 1
ATOM 738 N N . GLY A 1 87 ? -1.489 -11.097 -12.980 1.00 93.00 87 GLY A N 1
ATOM 739 C CA . GLY A 1 87 ? -2.357 -11.702 -11.965 1.00 93.00 87 GLY A CA 1
ATOM 740 C C . GLY A 1 87 ? -1.915 -13.116 -11.578 1.00 93.00 87 GLY A C 1
ATOM 741 O O . GLY A 1 87 ? -1.850 -13.428 -10.394 1.00 93.00 87 GLY A O 1
ATOM 742 N N . ILE A 1 88 ? -1.538 -13.930 -12.568 1.00 93.88 88 ILE A N 1
ATOM 743 C CA . ILE A 1 88 ? -1.101 -15.322 -12.385 1.00 93.88 88 ILE A CA 1
ATOM 744 C C . ILE A 1 88 ? 0.246 -15.369 -11.653 1.00 93.88 88 ILE A C 1
ATOM 746 O O . ILE A 1 88 ? 0.404 -16.095 -10.671 1.00 93.88 88 ILE A O 1
ATOM 750 N N . GLU A 1 89 ? 1.214 -14.566 -12.104 1.00 94.50 89 GLU A N 1
ATOM 751 C CA . GLU A 1 89 ? 2.528 -14.457 -11.462 1.00 94.50 89 GLU A CA 1
ATOM 752 C C . GLU A 1 89 ? 2.392 -13.946 -10.024 1.00 94.50 89 GLU A C 1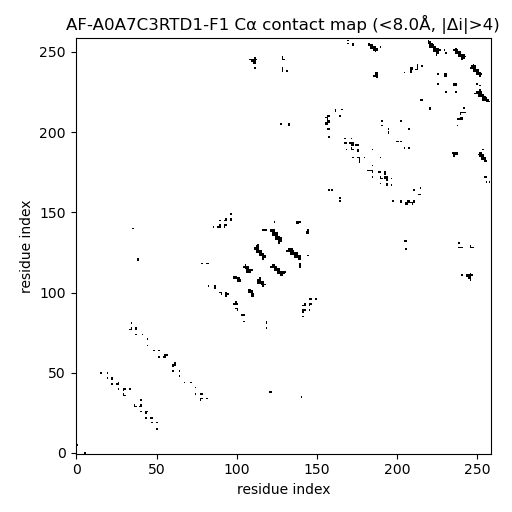
ATOM 754 O O . GLU A 1 89 ? 2.995 -14.488 -9.101 1.00 94.50 89 GLU A O 1
ATOM 759 N N . PHE A 1 90 ? 1.549 -12.937 -9.809 1.00 95.94 90 PHE A N 1
ATOM 760 C CA . PHE A 1 90 ? 1.327 -12.357 -8.492 1.00 95.94 90 PHE A CA 1
ATOM 761 C C . PHE A 1 90 ? 0.636 -13.319 -7.533 1.00 95.94 90 PHE A C 1
ATOM 763 O O . PHE A 1 90 ? 1.051 -13.415 -6.382 1.00 95.94 90 PHE A O 1
ATOM 770 N N . GLU A 1 91 ? -0.347 -14.091 -7.995 1.00 96.75 91 GLU A N 1
ATOM 771 C CA . GLU A 1 91 ? -0.963 -15.139 -7.183 1.00 96.75 91 GLU A CA 1
ATOM 772 C C . GLU A 1 91 ? 0.063 -16.193 -6.741 1.00 96.75 91 GLU A C 1
ATOM 774 O O . GLU A 1 91 ? 0.080 -16.589 -5.575 1.00 96.75 91 GLU A O 1
ATOM 779 N N . LYS A 1 92 ? 0.949 -16.621 -7.650 1.00 96.88 92 LYS A N 1
ATOM 780 C CA . LYS A 1 92 ? 2.009 -17.592 -7.343 1.00 96.88 92 LYS A CA 1
ATOM 781 C C . LYS A 1 92 ? 2.966 -17.077 -6.266 1.00 96.88 92 LYS A C 1
ATOM 783 O O . LYS A 1 92 ? 3.320 -17.828 -5.362 1.00 96.88 92 LYS A O 1
ATOM 788 N N . GLU A 1 93 ? 3.378 -15.816 -6.355 1.00 97.25 93 GLU A N 1
ATOM 789 C CA . GLU A 1 93 ? 4.272 -15.195 -5.370 1.00 97.25 93 GLU A CA 1
ATOM 790 C C . GLU A 1 93 ? 3.583 -14.993 -4.013 1.00 97.25 93 GLU A C 1
ATOM 792 O O . GLU A 1 93 ? 4.188 -15.220 -2.969 1.00 97.25 93 GLU A O 1
ATOM 797 N N . LEU A 1 94 ? 2.298 -14.630 -4.003 1.00 96.94 94 LEU A N 1
ATOM 798 C CA . LEU A 1 94 ? 1.529 -14.453 -2.768 1.00 96.94 94 LEU A CA 1
ATOM 799 C C . LEU A 1 94 ? 1.310 -15.761 -2.006 1.00 96.94 94 LEU A C 1
ATOM 801 O O . LEU A 1 94 ? 1.388 -15.761 -0.777 1.00 96.94 94 LEU A O 1
ATOM 805 N N . LYS A 1 95 ? 1.107 -16.877 -2.716 1.00 96.12 95 LYS A N 1
ATOM 806 C CA . LYS A 1 95 ? 0.993 -18.208 -2.099 1.00 96.12 95 LYS A CA 1
ATOM 807 C C . LYS A 1 95 ? 2.235 -18.586 -1.291 1.00 96.12 95 LYS A C 1
ATOM 809 O O . LYS A 1 95 ? 2.099 -19.239 -0.268 1.00 96.12 95 LYS A O 1
ATOM 814 N N . GLN A 1 96 ? 3.424 -18.129 -1.691 1.00 95.94 96 GLN A N 1
ATOM 815 C CA . GLN A 1 96 ? 4.669 -18.359 -0.938 1.00 95.94 96 GLN A CA 1
ATOM 816 C C . GLN A 1 96 ? 4.735 -17.567 0.380 1.00 95.94 96 GLN A C 1
ATOM 818 O O . GLN A 1 96 ? 5.619 -17.803 1.195 1.00 95.94 96 GLN A O 1
ATOM 823 N N . CYS A 1 97 ? 3.839 -16.598 0.575 1.00 93.62 97 CYS A N 1
ATOM 824 C CA . CYS A 1 97 ? 3.749 -15.750 1.764 1.00 93.62 97 CYS A CA 1
ATOM 825 C C . CYS A 1 97 ? 2.451 -15.988 2.558 1.00 93.62 97 CYS A C 1
ATOM 827 O O . CYS A 1 97 ? 2.069 -15.124 3.348 1.00 93.62 97 CYS A O 1
ATOM 829 N N . ASP A 1 98 ? 1.744 -17.098 2.313 1.00 94.12 98 ASP A N 1
ATOM 830 C CA . ASP A 1 98 ? 0.434 -17.411 2.907 1.00 94.12 98 ASP A CA 1
ATOM 831 C C . ASP A 1 98 ? -0.603 -16.289 2.713 1.00 94.12 98 ASP A C 1
ATOM 833 O O . ASP A 1 98 ? -1.388 -15.941 3.602 1.00 94.12 98 ASP A O 1
ATOM 837 N N . LEU A 1 99 ? -0.588 -15.677 1.526 1.00 95.12 99 LEU A N 1
ATOM 838 C CA . LEU A 1 99 ? -1.513 -14.623 1.133 1.00 95.12 99 LEU A CA 1
ATOM 839 C C . LEU A 1 99 ? -2.380 -15.075 -0.042 1.00 95.12 99 LEU A C 1
ATOM 841 O O . LEU A 1 99 ? -1.907 -15.656 -1.017 1.00 95.12 99 LEU A O 1
ATOM 845 N N . LEU A 1 100 ? -3.672 -14.758 0.043 1.00 94.94 100 LEU A N 1
ATOM 846 C CA . LEU A 1 100 ? -4.653 -15.073 -0.989 1.00 94.94 100 LEU A CA 1
ATOM 847 C C . LEU A 1 100 ? -4.909 -13.846 -1.873 1.00 94.94 100 LEU A C 1
ATOM 849 O O . LEU A 1 100 ? -5.244 -12.770 -1.369 1.00 94.94 100 LEU A O 1
ATOM 853 N N . LEU A 1 101 ? -4.796 -14.027 -3.189 1.00 96.00 101 LEU A N 1
ATOM 854 C CA . LEU A 1 101 ? -5.180 -13.026 -4.179 1.00 96.00 101 LEU A CA 1
ATOM 855 C C . LEU A 1 101 ? -6.677 -13.120 -4.488 1.00 96.00 101 LEU A C 1
ATOM 857 O O . LEU A 1 101 ? -7.201 -14.193 -4.769 1.00 96.00 101 LEU A O 1
ATOM 861 N N . THR A 1 102 ? -7.358 -11.980 -4.493 1.00 94.56 102 THR A N 1
ATOM 862 C CA . THR A 1 102 ? -8.726 -11.831 -5.007 1.00 94.56 102 THR A CA 1
ATOM 863 C C . THR A 1 102 ? -8.839 -10.566 -5.859 1.00 94.56 102 THR A C 1
ATOM 865 O O . THR A 1 102 ? -7.927 -9.735 -5.902 1.00 94.56 102 THR A O 1
ATOM 868 N N . GLY A 1 103 ? -9.968 -10.394 -6.547 1.00 92.56 103 GLY A N 1
ATOM 869 C CA . GLY A 1 103 ? -10.167 -9.278 -7.472 1.00 92.56 103 GLY A CA 1
ATOM 870 C C . GLY A 1 103 ? -9.453 -9.478 -8.810 1.00 92.56 103 GLY A C 1
ATOM 871 O O . GLY A 1 103 ? -8.964 -10.561 -9.121 1.00 92.56 103 GLY A O 1
ATOM 872 N N . HIS A 1 104 ? -9.421 -8.422 -9.620 1.00 91.19 104 HIS A N 1
ATOM 873 C CA . HIS A 1 104 ? -8.976 -8.485 -11.013 1.00 91.19 104 HIS A CA 1
ATOM 874 C C . HIS A 1 104 ? -8.172 -7.243 -11.377 1.00 91.19 104 HIS A C 1
ATOM 876 O O . HIS A 1 104 ? -8.359 -6.178 -10.788 1.00 91.19 104 HIS A O 1
ATOM 882 N N . TYR A 1 105 ? -7.314 -7.345 -12.391 1.00 90.44 105 TYR A N 1
ATOM 883 C CA . TYR A 1 105 ? -6.613 -6.182 -12.929 1.00 90.44 105 TYR A CA 1
ATOM 884 C C . TYR A 1 105 ? -7.605 -5.039 -13.249 1.00 90.44 105 TYR A C 1
ATOM 886 O O . TYR A 1 105 ? -8.678 -5.302 -13.793 1.00 90.44 105 TYR A O 1
ATOM 894 N N . PRO A 1 106 ? -7.276 -3.768 -12.946 1.00 93.88 106 PRO A N 1
ATOM 895 C CA . PRO A 1 106 ? -6.033 -3.275 -12.341 1.00 93.88 106 PRO A CA 1
ATOM 896 C C . PRO A 1 106 ? -6.044 -3.252 -10.802 1.00 93.88 106 PRO A C 1
ATOM 898 O O . PRO A 1 106 ? -5.130 -2.695 -10.199 1.00 93.88 106 PRO A O 1
ATOM 901 N N . LYS A 1 107 ? -7.081 -3.787 -10.148 1.00 95.69 107 LYS A N 1
ATOM 902 C CA . LYS A 1 107 ? -7.294 -3.695 -8.697 1.00 95.69 107 LYS A CA 1
ATOM 903 C C . LYS A 1 107 ? -7.400 -5.078 -8.068 1.00 95.69 107 LYS A C 1
ATOM 905 O O . LYS A 1 107 ? -8.468 -5.689 -8.026 1.00 95.69 107 LYS A O 1
ATOM 910 N N . PHE A 1 108 ? -6.297 -5.511 -7.491 1.00 96.12 108 PHE A N 1
ATOM 911 C CA . PHE A 1 108 ? -6.248 -6.739 -6.722 1.00 96.12 108 PHE A CA 1
ATOM 912 C C . PHE A 1 108 ? -6.506 -6.470 -5.242 1.00 96.12 108 PHE A C 1
ATOM 914 O O . PHE A 1 108 ? -6.260 -5.373 -4.736 1.00 96.12 108 PHE A O 1
ATOM 921 N N . LYS A 1 109 ? -6.999 -7.485 -4.546 1.00 96.69 109 LYS A N 1
ATOM 922 C CA . LYS A 1 109 ? -7.237 -7.490 -3.107 1.00 96.69 109 LYS A CA 1
ATOM 923 C C . LYS A 1 109 ? -6.449 -8.629 -2.482 1.00 96.69 109 LYS A C 1
ATOM 925 O O . LYS A 1 109 ? -6.512 -9.759 -2.961 1.00 96.69 109 LYS A O 1
ATOM 930 N N . VAL A 1 110 ? -5.724 -8.320 -1.417 1.00 96.62 110 VAL A N 1
ATOM 931 C CA . VAL A 1 110 ? -4.939 -9.288 -0.650 1.00 96.62 110 VAL A CA 1
ATOM 932 C C . VAL A 1 110 ? -5.079 -8.920 0.814 1.00 96.62 110 VAL A C 1
ATOM 934 O O . VAL A 1 110 ? -4.653 -7.837 1.210 1.00 96.62 110 VAL A O 1
ATOM 937 N N . TRP A 1 111 ? -5.658 -9.808 1.620 1.00 95.62 111 TRP A N 1
ATOM 938 C CA . TRP A 1 111 ? -5.935 -9.529 3.030 1.00 95.62 111 TRP A CA 1
ATOM 939 C C . TRP A 1 111 ? -6.724 -8.206 3.200 1.00 95.62 111 TRP A C 1
ATOM 941 O O . TRP A 1 111 ? -7.761 -8.022 2.567 1.00 95.62 111 TRP A O 1
ATOM 951 N N . MET A 1 112 ? -6.217 -7.247 3.981 1.00 96.38 112 MET A N 1
ATOM 952 C CA . MET A 1 112 ? -6.793 -5.903 4.156 1.00 96.38 112 MET A CA 1
ATOM 953 C C . MET A 1 112 ? -6.238 -4.860 3.175 1.00 96.38 112 MET A C 1
ATOM 955 O O . MET A 1 112 ? -6.440 -3.658 3.367 1.00 96.38 112 MET A O 1
ATOM 959 N N . PHE A 1 113 ? -5.520 -5.290 2.138 1.00 97.50 113 PHE A N 1
ATOM 960 C CA . PHE A 1 113 ? -4.871 -4.406 1.179 1.00 97.50 113 PHE A CA 1
ATOM 961 C C . PHE A 1 113 ? -5.567 -4.401 -0.180 1.00 97.50 113 PHE A C 1
ATOM 963 O O . PHE A 1 113 ? -6.047 -5.424 -0.672 1.00 97.50 113 PHE A O 1
ATOM 970 N N . VAL A 1 114 ? -5.541 -3.236 -0.826 1.00 97.69 114 VAL A N 1
ATOM 971 C CA . VAL A 1 114 ? -5.867 -3.070 -2.243 1.00 97.69 114 VAL A CA 1
ATOM 972 C C . VAL A 1 114 ? -4.598 -2.705 -2.998 1.00 97.69 114 VAL A C 1
ATOM 974 O O . VAL A 1 114 ? -3.928 -1.727 -2.670 1.00 97.69 114 VAL A O 1
ATOM 977 N N . ILE A 1 115 ? -4.288 -3.476 -4.034 1.00 97.69 115 ILE A N 1
ATOM 978 C CA . ILE A 1 115 ? -3.124 -3.280 -4.888 1.00 97.69 115 ILE A CA 1
ATOM 979 C C . ILE A 1 115 ? -3.626 -2.742 -6.220 1.00 97.69 115 ILE A C 1
ATOM 981 O O . ILE A 1 115 ? -4.319 -3.431 -6.968 1.00 97.69 115 ILE A O 1
ATOM 985 N N . GLU A 1 116 ? -3.285 -1.491 -6.504 1.00 96.94 116 GLU A N 1
ATOM 986 C CA . GLU A 1 116 ? -3.610 -0.835 -7.764 1.00 96.94 116 GLU A CA 1
ATOM 987 C C . GLU A 1 116 ? -2.403 -0.859 -8.696 1.00 96.94 116 GLU A C 1
ATOM 989 O O . GLU A 1 116 ? -1.399 -0.186 -8.458 1.00 96.94 116 GLU A O 1
ATOM 994 N N . VAL A 1 117 ? -2.520 -1.644 -9.758 1.00 95.38 117 VAL A N 1
ATOM 995 C CA . VAL A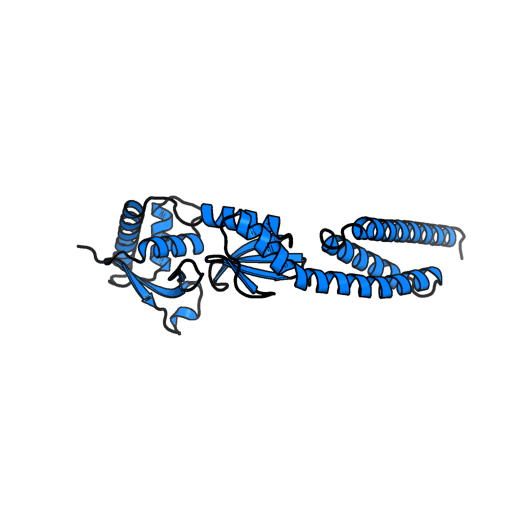 1 117 ? -1.481 -1.899 -10.753 1.00 95.38 117 VAL A CA 1
ATOM 996 C C . VAL A 1 117 ? -1.604 -0.876 -11.874 1.00 95.38 117 VAL A C 1
ATOM 998 O O . VAL A 1 117 ? -2.657 -0.735 -12.493 1.00 95.38 117 VAL A O 1
ATOM 1001 N N . ASN A 1 118 ? -0.514 -0.167 -12.156 1.00 92.44 118 ASN A N 1
ATOM 1002 C CA . ASN A 1 118 ? -0.418 0.770 -13.263 1.00 92.44 118 ASN A C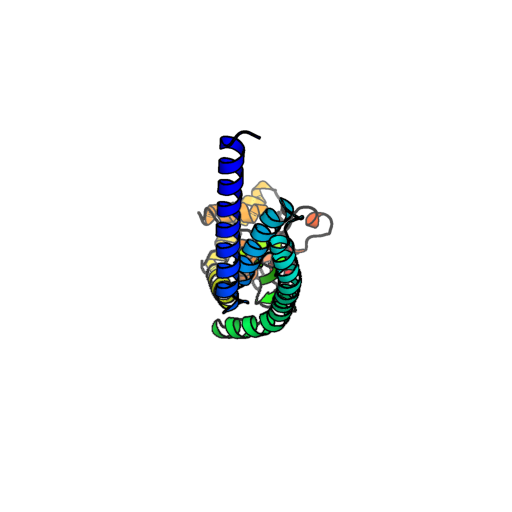A 1
ATOM 1003 C C . ASN A 1 118 ? 0.780 0.400 -14.146 1.00 92.44 118 ASN A C 1
ATOM 1005 O O . ASN A 1 118 ? 1.922 0.753 -13.847 1.00 92.44 118 ASN A O 1
ATOM 1009 N N . VAL A 1 119 ? 0.499 -0.310 -15.242 1.00 88.25 119 VAL A N 1
ATOM 1010 C CA . VAL A 1 119 ? 1.511 -0.714 -16.233 1.00 88.25 119 VAL A CA 1
ATOM 1011 C C . VAL A 1 119 ? 2.085 0.488 -16.974 1.00 88.25 119 VAL A C 1
ATOM 1013 O O . VAL A 1 119 ? 3.271 0.502 -17.286 1.00 88.25 119 VAL A O 1
ATOM 1016 N N . ASP A 1 120 ? 1.297 1.539 -17.205 1.00 85.31 120 ASP A N 1
ATOM 1017 C CA . ASP A 1 120 ? 1.772 2.745 -17.898 1.00 85.31 120 ASP A CA 1
ATOM 1018 C C . ASP A 1 120 ? 2.895 3.440 -17.119 1.00 85.31 120 ASP A C 1
ATOM 1020 O O . ASP A 1 120 ? 3.879 3.913 -17.695 1.00 85.31 120 ASP A O 1
ATOM 1024 N N . LYS A 1 121 ? 2.760 3.446 -15.789 1.00 87.12 121 LYS A N 1
ATOM 1025 C CA . LYS A 1 121 ? 3.705 4.029 -14.834 1.00 87.12 121 LYS A CA 1
ATOM 1026 C C . LYS A 1 121 ? 4.681 3.014 -14.234 1.00 87.12 121 LYS A C 1
ATOM 1028 O O . LYS A 1 121 ? 5.487 3.427 -13.410 1.00 87.12 121 LYS A O 1
ATOM 1033 N N . PHE A 1 122 ? 4.594 1.727 -14.576 1.00 88.12 122 PHE A N 1
ATOM 1034 C CA . PHE A 1 122 ? 5.384 0.642 -13.966 1.00 88.12 122 PHE A CA 1
ATOM 1035 C C . PHE A 1 122 ? 5.375 0.627 -12.438 1.00 88.12 122 PHE A C 1
ATOM 1037 O O . PHE A 1 122 ? 6.375 0.328 -11.782 1.00 88.12 122 PHE A O 1
ATOM 1044 N N . THR A 1 123 ? 4.221 0.936 -11.856 1.00 92.75 123 THR A N 1
ATOM 1045 C CA . THR A 1 123 ? 4.071 1.013 -10.403 1.00 92.75 123 THR A CA 1
ATOM 1046 C C . THR A 1 123 ? 2.848 0.252 -9.940 1.00 92.75 123 THR A C 1
ATOM 1048 O O . THR A 1 123 ? 1.804 0.252 -10.590 1.00 92.75 123 THR A O 1
ATOM 1051 N N . ALA A 1 124 ? 2.975 -0.371 -8.776 1.00 95.94 124 ALA A N 1
ATOM 1052 C CA . ALA A 1 124 ? 1.858 -0.876 -8.003 1.00 95.94 124 ALA A CA 1
ATOM 1053 C C . ALA A 1 124 ? 1.706 -0.002 -6.758 1.00 95.94 124 ALA A C 1
ATOM 1055 O O . ALA A 1 124 ? 2.667 0.213 -6.023 1.00 95.94 124 ALA A O 1
ATOM 1056 N N . THR A 1 125 ? 0.515 0.535 -6.521 1.00 97.75 125 THR A N 1
ATOM 1057 C CA . THR A 1 125 ? 0.221 1.274 -5.290 1.00 97.75 125 THR A CA 1
ATOM 1058 C C . THR A 1 125 ? -0.454 0.350 -4.295 1.00 97.75 125 THR A C 1
ATOM 1060 O O . THR A 1 125 ? -1.470 -0.262 -4.620 1.00 97.75 125 THR A O 1
ATOM 1063 N N . ILE A 1 126 ? 0.104 0.275 -3.090 1.00 98.00 126 ILE A N 1
ATOM 1064 C CA . ILE A 1 126 ? -0.433 -0.521 -1.993 1.00 98.00 126 ILE A CA 1
ATOM 1065 C C . ILE A 1 126 ? -1.261 0.403 -1.107 1.00 98.00 126 ILE A C 1
ATOM 1067 O O . ILE A 1 126 ? -0.766 1.393 -0.560 1.00 98.00 126 ILE A O 1
ATOM 1071 N N . TRP A 1 127 ? -2.534 0.068 -0.972 1.00 98.06 127 TRP A N 1
ATOM 1072 C CA . TRP A 1 127 ? -3.481 0.752 -0.111 1.00 98.06 127 TRP A CA 1
ATOM 1073 C C . TRP A 1 127 ? -3.907 -0.165 1.025 1.00 98.06 127 TRP A C 1
ATOM 1075 O O . TRP A 1 127 ? -4.103 -1.357 0.810 1.00 98.06 127 TRP A O 1
ATOM 1085 N N . TYR A 1 128 ? -4.125 0.401 2.203 1.00 97.50 128 TYR A N 1
ATOM 1086 C CA . TYR A 1 128 ? -4.855 -0.246 3.282 1.00 97.50 128 TYR A CA 1
ATOM 1087 C C . TYR A 1 128 ? -6.343 0.110 3.201 1.00 97.50 128 TYR A C 1
ATOM 1089 O O . TYR A 1 128 ? -6.716 1.273 2.980 1.00 97.50 128 TYR A O 1
ATOM 1097 N N . GLY A 1 129 ? -7.186 -0.914 3.328 1.00 94.56 129 GLY A N 1
ATOM 1098 C CA . GLY A 1 129 ? -8.619 -0.848 3.067 1.00 94.56 129 GLY A CA 1
ATOM 1099 C C . GLY A 1 129 ? -8.962 -0.565 1.599 1.00 94.56 129 GLY A C 1
ATOM 1100 O O . GLY A 1 129 ? -8.086 -0.578 0.727 1.00 94.56 129 GLY A O 1
ATOM 1101 N N . PRO A 1 130 ? -10.237 -0.264 1.289 1.00 91.94 130 PRO A N 1
ATOM 1102 C CA . PRO A 1 130 ? -10.689 0.100 -0.052 1.00 91.94 130 PRO A CA 1
ATOM 1103 C C . PRO A 1 130 ? -10.192 1.506 -0.434 1.00 91.94 130 PRO A C 1
ATOM 1105 O O . PRO A 1 130 ? -10.965 2.463 -0.470 1.00 91.94 130 PRO A O 1
ATOM 1108 N N . LYS A 1 131 ? -8.881 1.625 -0.692 1.00 93.56 131 LYS A N 1
ATOM 1109 C CA . LYS A 1 131 ? -8.154 2.867 -1.015 1.00 93.56 131 LYS A CA 1
ATOM 1110 C C . LYS A 1 131 ? -8.258 3.970 0.049 1.00 93.56 131 LYS A C 1
ATOM 1112 O O . LYS A 1 131 ? -8.360 5.147 -0.282 1.00 93.56 131 LYS A O 1
ATOM 1117 N N . GLN A 1 132 ? -8.236 3.595 1.326 1.00 93.56 132 GLN A N 1
ATOM 1118 C CA . GLN A 1 132 ? -8.427 4.537 2.439 1.00 93.56 132 GLN A CA 1
ATOM 1119 C C . GLN A 1 132 ? -7.111 5.203 2.850 1.00 93.56 132 GLN A C 1
ATOM 1121 O O . GLN A 1 132 ? -7.010 6.427 2.998 1.00 93.56 132 GLN A O 1
ATOM 1126 N N . GLU A 1 133 ? -6.064 4.392 2.980 1.00 95.19 133 GLU A N 1
ATOM 1127 C CA . GLU A 1 133 ? -4.735 4.846 3.372 1.00 95.19 133 GLU A CA 1
ATOM 1128 C C . GLU A 1 133 ? -3.717 4.350 2.345 1.00 95.19 133 GLU A C 1
ATOM 1130 O O . GLU A 1 133 ? -3.518 3.146 2.193 1.00 95.19 133 GLU A O 1
ATOM 1135 N N . LYS A 1 134 ? -3.084 5.268 1.603 1.00 96.38 134 LYS A N 1
ATOM 1136 C CA . LYS A 1 134 ? -1.957 4.904 0.737 1.00 96.38 134 LYS A CA 1
ATOM 1137 C C . LYS A 1 134 ? -0.781 4.556 1.639 1.00 96.38 134 LYS A C 1
ATOM 1139 O O . LYS A 1 134 ? -0.323 5.425 2.375 1.00 96.38 134 LYS A O 1
ATOM 1144 N N . LEU A 1 135 ? -0.301 3.321 1.563 1.00 95.81 135 LEU A N 1
ATOM 1145 C CA . LEU A 1 135 ? 0.860 2.891 2.334 1.00 95.81 135 LEU A CA 1
ATOM 1146 C C . LEU A 1 135 ? 2.137 3.250 1.584 1.00 95.81 135 LEU A C 1
ATOM 1148 O O . LEU A 1 135 ? 2.956 4.018 2.078 1.00 95.81 135 LEU A O 1
ATOM 1152 N N . GLU A 1 136 ? 2.270 2.763 0.351 1.00 95.50 136 GLU A N 1
ATOM 1153 C CA . GLU A 1 136 ? 3.436 3.037 -0.486 1.00 95.50 136 GLU A CA 1
ATOM 1154 C C . GLU A 1 136 ? 3.186 2.707 -1.964 1.00 95.50 136 GLU A C 1
ATOM 1156 O O . GLU A 1 136 ? 2.125 2.214 -2.358 1.00 95.50 136 GLU A O 1
ATOM 1161 N N . SER A 1 137 ? 4.183 2.999 -2.795 1.00 94.69 137 SER A N 1
ATOM 1162 C CA . SER A 1 137 ? 4.262 2.550 -4.182 1.00 94.69 137 SER A CA 1
ATOM 1163 C C . SER A 1 137 ? 5.452 1.598 -4.322 1.00 94.69 137 SER A C 1
ATOM 1165 O O . SER A 1 137 ? 6.522 1.873 -3.791 1.00 94.69 137 SER A O 1
ATOM 1167 N N . SER A 1 138 ? 5.270 0.503 -5.053 1.00 92.19 138 SER A N 1
ATOM 1168 C CA . SER A 1 138 ? 6.307 -0.479 -5.372 1.00 92.19 138 SER A CA 1
ATOM 1169 C C . SER A 1 138 ? 6.507 -0.573 -6.885 1.00 92.19 138 SER A C 1
ATOM 1171 O O . SER A 1 138 ? 5.623 -0.205 -7.667 1.00 92.19 138 SER A O 1
ATOM 1173 N N . SER A 1 139 ? 7.670 -1.073 -7.304 1.00 90.44 139 SER A N 1
ATOM 1174 C CA . SER A 1 139 ? 7.913 -1.467 -8.695 1.00 90.44 139 SER A CA 1
ATOM 1175 C C . SER A 1 139 ? 6.924 -2.547 -9.126 1.00 90.44 139 SER A C 1
ATOM 1177 O O . SER A 1 139 ? 6.512 -3.365 -8.301 1.00 90.44 139 SER A O 1
ATOM 1179 N N . LEU A 1 140 ? 6.607 -2.606 -10.417 1.00 90.94 140 LEU A N 1
ATOM 1180 C CA . LEU A 1 140 ? 5.690 -3.596 -10.981 1.00 90.94 140 LEU A CA 1
ATOM 1181 C C . LEU A 1 140 ? 6.297 -5.003 -11.126 1.00 90.94 140 LEU A C 1
ATOM 1183 O O . LEU A 1 140 ? 6.258 -5.602 -12.193 1.00 90.94 140 LEU A O 1
ATOM 1187 N N . ILE A 1 141 ? 6.867 -5.523 -10.041 1.00 90.38 141 ILE A N 1
ATOM 1188 C CA . ILE A 1 141 ? 7.485 -6.847 -9.967 1.00 90.38 141 ILE A CA 1
ATOM 1189 C C . ILE A 1 141 ? 6.697 -7.665 -8.933 1.00 90.38 141 ILE A C 1
ATOM 1191 O O . ILE A 1 141 ? 6.764 -7.330 -7.744 1.00 90.38 141 ILE A O 1
ATOM 1195 N N . PRO A 1 142 ? 5.966 -8.719 -9.346 1.00 93.56 142 PRO A N 1
ATOM 1196 C CA . PRO A 1 142 ? 5.088 -9.492 -8.465 1.00 93.56 142 PRO A CA 1
ATOM 1197 C C . PRO A 1 142 ? 5.743 -9.963 -7.160 1.00 93.56 142 PRO A C 1
ATOM 1199 O O . PRO A 1 142 ? 5.195 -9.735 -6.082 1.00 93.56 142 PRO A O 1
ATOM 1202 N N . SER A 1 143 ? 6.955 -10.517 -7.238 1.00 93.75 143 SER A N 1
ATOM 1203 C CA . SER A 1 143 ? 7.695 -11.034 -6.077 1.00 93.75 143 SER A CA 1
ATOM 1204 C C . SER A 1 143 ? 8.053 -9.941 -5.066 1.00 93.75 143 SER A C 1
ATOM 1206 O O . SER A 1 143 ? 7.930 -10.128 -3.854 1.00 93.75 143 SER A O 1
ATOM 1208 N N . LYS A 1 144 ? 8.440 -8.753 -5.548 1.00 93.94 144 LYS A N 1
ATOM 1209 C CA . LYS A 1 144 ? 8.719 -7.593 -4.688 1.00 93.94 144 LYS A CA 1
ATOM 1210 C C . LYS A 1 144 ? 7.454 -7.093 -4.004 1.00 93.94 144 LYS A C 1
ATOM 1212 O O . LYS A 1 144 ? 7.506 -6.738 -2.831 1.00 93.94 144 LYS A O 1
ATOM 1217 N N . ILE A 1 145 ? 6.327 -7.070 -4.716 1.00 96.12 145 ILE A N 1
ATOM 1218 C CA . ILE A 1 145 ? 5.042 -6.649 -4.148 1.00 96.12 145 ILE A CA 1
ATOM 1219 C C . ILE A 1 145 ? 4.595 -7.646 -3.072 1.00 96.12 145 ILE A C 1
ATOM 1221 O O . ILE A 1 145 ? 4.250 -7.218 -1.976 1.00 96.12 145 ILE A O 1
ATOM 1225 N N . ALA A 1 146 ? 4.656 -8.955 -3.338 1.00 97.06 146 ALA A N 1
ATOM 1226 C CA . ALA A 1 146 ? 4.256 -9.995 -2.387 1.00 97.06 146 ALA A CA 1
ATOM 1227 C C . ALA A 1 146 ? 5.073 -9.942 -1.084 1.00 97.06 146 ALA A C 1
ATOM 1229 O O . ALA A 1 146 ? 4.495 -9.833 -0.001 1.00 97.06 146 ALA A O 1
ATOM 1230 N N . LYS A 1 147 ? 6.411 -9.900 -1.188 1.00 96.00 147 LYS A N 1
ATOM 1231 C CA . LYS A 1 147 ? 7.303 -9.739 -0.025 1.00 96.00 147 LYS A CA 1
ATOM 1232 C C . LYS A 1 147 ? 6.968 -8.483 0.767 1.00 96.00 147 LYS A C 1
ATOM 1234 O O . LYS A 1 147 ? 6.872 -8.518 1.992 1.00 96.00 147 LYS A O 1
ATOM 1239 N N . ARG A 1 148 ? 6.728 -7.376 0.063 1.00 96.50 148 ARG A N 1
ATOM 1240 C CA . ARG A 1 148 ? 6.423 -6.111 0.716 1.00 96.50 148 ARG A CA 1
ATOM 1241 C C . ARG A 1 148 ? 5.082 -6.133 1.451 1.00 96.50 148 ARG A C 1
ATOM 1243 O O . ARG A 1 148 ? 4.994 -5.615 2.559 1.00 96.50 148 ARG A O 1
ATOM 1250 N N . LEU A 1 149 ? 4.060 -6.781 0.893 1.00 97.06 149 LEU A N 1
ATOM 1251 C CA . LEU A 1 149 ? 2.779 -6.978 1.578 1.00 97.06 149 LEU A CA 1
ATOM 1252 C C . LEU A 1 149 ? 2.938 -7.792 2.868 1.00 97.06 149 LEU A C 1
ATOM 1254 O O . LEU A 1 149 ? 2.353 -7.423 3.887 1.00 97.06 149 LEU A O 1
ATOM 1258 N N . ALA A 1 150 ? 3.753 -8.850 2.849 1.00 96.50 150 ALA A N 1
ATOM 1259 C CA . ALA A 1 150 ? 4.054 -9.635 4.045 1.00 96.50 150 ALA A CA 1
ATOM 1260 C C . ALA A 1 150 ? 4.767 -8.790 5.117 1.00 96.50 150 ALA A C 1
ATOM 1262 O O . ALA A 1 150 ? 4.378 -8.807 6.285 1.00 96.50 150 ALA A O 1
ATOM 1263 N N . GLU A 1 151 ? 5.753 -7.977 4.724 1.00 96.12 151 GLU A N 1
ATOM 1264 C CA . GLU A 1 151 ? 6.437 -7.052 5.636 1.00 96.12 151 GLU A CA 1
ATOM 1265 C C . GLU A 1 151 ? 5.483 -6.030 6.266 1.00 96.12 151 GLU A C 1
ATOM 1267 O O . GLU A 1 151 ? 5.546 -5.799 7.474 1.00 96.12 151 GLU A O 1
ATOM 1272 N N . ILE A 1 152 ? 4.600 -5.418 5.468 1.00 96.00 152 ILE A N 1
ATOM 1273 C CA . ILE A 1 152 ? 3.604 -4.462 5.967 1.00 96.00 152 ILE A CA 1
ATOM 1274 C C . ILE A 1 152 ? 2.660 -5.158 6.946 1.00 96.00 152 ILE A C 1
ATOM 1276 O O . ILE A 1 152 ? 2.473 -4.659 8.054 1.00 96.00 152 ILE A O 1
ATOM 1280 N N . LYS A 1 153 ? 2.089 -6.313 6.571 1.00 95.50 153 LYS A N 1
ATOM 1281 C CA . LYS A 1 153 ? 1.199 -7.105 7.439 1.00 95.50 153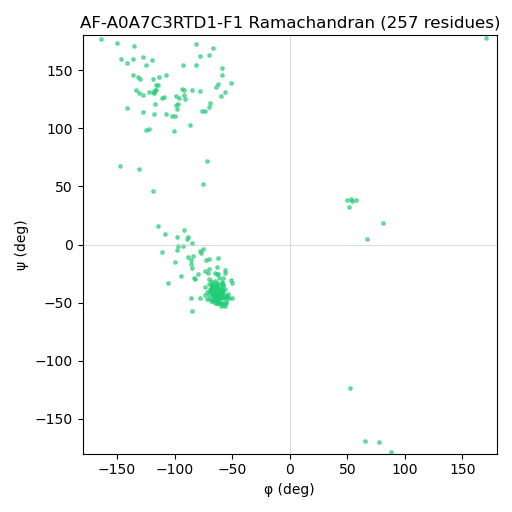 LYS A CA 1
ATOM 1282 C C . LYS A 1 153 ? 1.866 -7.376 8.790 1.00 95.50 153 LYS A C 1
ATOM 1284 O O . LYS A 1 153 ? 1.280 -7.128 9.843 1.00 95.50 153 LYS A O 1
ATOM 1289 N N . ASN A 1 154 ? 3.133 -7.783 8.766 1.00 94.62 154 ASN A N 1
ATOM 1290 C CA . ASN A 1 154 ? 3.905 -8.079 9.969 1.00 94.62 154 ASN A CA 1
ATOM 1291 C C . ASN A 1 154 ? 4.253 -6.841 10.797 1.00 94.62 154 ASN A C 1
ATOM 1293 O O . ASN A 1 154 ? 4.485 -6.980 11.993 1.00 94.62 154 ASN A O 1
ATOM 1297 N N . L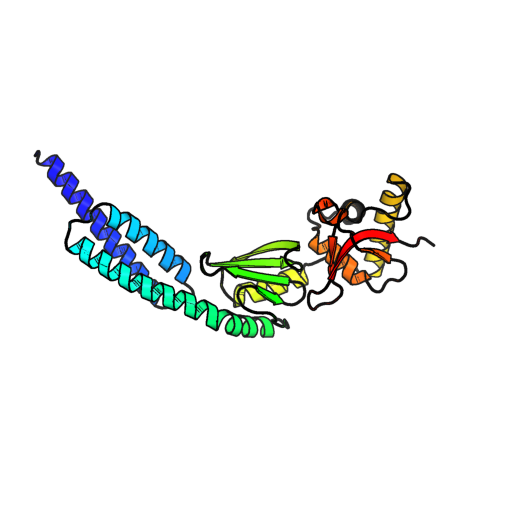YS A 1 155 ? 4.235 -5.633 10.227 1.00 94.50 155 LYS A N 1
ATOM 1298 C CA . LYS A 1 155 ? 4.534 -4.372 10.932 1.00 94.50 155 LYS A CA 1
ATOM 1299 C C . LYS A 1 155 ? 3.302 -3.579 11.367 1.00 94.50 155 LYS A C 1
ATOM 1301 O O . LYS A 1 155 ? 3.439 -2.733 12.239 1.00 94.50 155 LYS A O 1
ATOM 1306 N N . LEU A 1 156 ? 2.122 -3.888 10.835 1.00 95.25 156 LEU A N 1
ATOM 1307 C CA . LEU A 1 156 ? 0.898 -3.122 11.076 1.00 95.25 156 LEU A CA 1
ATOM 1308 C C . LEU A 1 156 ? 0.439 -3.143 12.546 1.00 95.25 156 LEU A C 1
ATOM 1310 O O . LEU A 1 156 ? 0.398 -4.210 13.169 1.00 95.25 156 LEU A O 1
ATOM 1314 N N . GLY A 1 157 ? 0.045 -1.983 13.072 1.00 96.06 157 GLY A N 1
ATOM 1315 C CA . GLY A 1 157 ? -0.465 -1.821 14.439 1.00 96.06 157 GLY A CA 1
ATOM 1316 C C . GLY A 1 157 ? 0.620 -1.568 15.491 1.00 96.06 157 GLY A C 1
ATOM 1317 O O . GLY A 1 157 ? 1.815 -1.477 15.209 1.00 96.06 157 GLY A O 1
ATOM 1318 N N . SER A 1 158 ? 0.202 -1.453 16.747 1.00 94.94 158 SER A N 1
ATOM 1319 C CA . SER A 1 158 ? 1.062 -1.138 17.898 1.00 94.94 158 SER A CA 1
ATOM 1320 C C . SER A 1 158 ? 2.001 -2.270 18.315 1.00 94.94 158 SER A C 1
ATOM 1322 O O . SER A 1 158 ? 3.061 -1.980 18.866 1.00 94.94 158 SER A O 1
ATOM 1324 N N . LYS A 1 159 ? 1.664 -3.528 18.011 1.00 93.88 159 LYS A N 1
ATOM 1325 C CA . LYS A 1 159 ? 2.403 -4.747 18.413 1.00 93.88 159 LYS A CA 1
ATOM 1326 C C . LYS A 1 159 ? 2.407 -5.076 19.908 1.00 93.88 159 LYS A C 1
ATOM 1328 O O . LYS A 1 159 ? 3.032 -6.062 20.277 1.00 93.88 159 LYS A O 1
ATOM 1333 N N . ILE A 1 160 ? 1.686 -4.320 20.727 1.00 95.50 160 ILE A N 1
ATOM 1334 C CA . ILE A 1 160 ? 1.408 -4.694 22.121 1.00 95.50 160 ILE A CA 1
ATOM 1335 C C . ILE A 1 160 ? 0.303 -5.754 22.170 1.00 95.50 160 ILE A C 1
ATOM 1337 O O . ILE A 1 160 ? -0.407 -5.942 21.170 1.00 95.50 160 ILE A O 1
ATOM 1341 N N . ASP A 1 161 ? 0.164 -6.467 23.286 1.00 96.12 161 ASP A N 1
ATOM 1342 C CA . ASP A 1 161 ? -0.876 -7.486 23.450 1.00 96.12 161 ASP A CA 1
ATOM 1343 C C . ASP A 1 161 ? -2.290 -6.870 23.467 1.00 96.12 161 ASP A C 1
ATOM 1345 O O . ASP A 1 161 ? -2.456 -5.653 23.454 1.00 96.12 161 ASP A O 1
ATOM 1349 N N . LYS A 1 162 ? -3.334 -7.703 23.378 1.00 96.12 162 LYS A N 1
ATOM 1350 C CA . LYS A 1 162 ? -4.712 -7.201 23.240 1.00 96.12 162 LYS A CA 1
ATOM 1351 C C . LYS A 1 162 ? -5.239 -6.524 24.508 1.00 96.12 162 LYS A C 1
ATOM 1353 O O . LYS A 1 162 ? -6.023 -5.586 24.375 1.00 96.12 162 LYS A O 1
ATOM 1358 N N . ASP A 1 163 ? -4.836 -6.992 25.681 1.00 96.25 163 ASP A N 1
ATOM 1359 C CA . ASP A 1 163 ? -5.329 -6.474 26.952 1.00 96.25 163 ASP A CA 1
ATOM 1360 C C . ASP A 1 163 ? -4.630 -5.146 27.256 1.00 96.25 163 ASP A C 1
ATOM 1362 O O . ASP A 1 163 ? -5.303 -4.141 27.485 1.00 96.25 163 ASP A O 1
ATOM 1366 N N . GLU A 1 164 ? -3.303 -5.083 27.089 1.00 96.81 164 GLU A N 1
ATOM 1367 C CA . GLU A 1 164 ? -2.549 -3.824 27.164 1.00 96.81 164 GLU A CA 1
ATOM 1368 C C . GLU A 1 164 ? -3.047 -2.808 26.122 1.00 96.81 164 GLU A C 1
ATOM 1370 O O . GLU A 1 164 ? -3.202 -1.620 26.419 1.00 96.81 164 GLU A O 1
ATOM 1375 N N . LEU A 1 165 ? -3.349 -3.266 24.900 1.00 97.50 165 LEU A N 1
ATOM 1376 C CA . LEU A 1 165 ? -3.924 -2.419 23.857 1.00 97.50 165 LEU A CA 1
ATOM 1377 C C . LEU A 1 165 ? -5.250 -1.797 24.292 1.00 97.50 165 LEU A C 1
ATOM 1379 O O . LEU A 1 165 ? -5.461 -0.604 24.068 1.00 97.50 165 LEU A O 1
ATOM 1383 N N . PHE A 1 166 ? -6.144 -2.590 24.881 1.00 97.81 166 PHE A N 1
ATOM 1384 C CA . PHE A 1 166 ? -7.434 -2.091 25.332 1.00 97.81 166 PHE A CA 1
ATOM 1385 C C . PHE A 1 166 ? -7.289 -1.107 26.495 1.00 97.81 166 PHE A C 1
ATOM 1387 O O . PHE A 1 166 ? -7.919 -0.053 26.453 1.00 97.81 166 PHE A O 1
ATOM 1394 N N . GLU A 1 167 ? -6.425 -1.387 27.473 1.00 97.19 167 GLU A N 1
ATOM 1395 C CA . GLU A 1 167 ? -6.205 -0.483 28.608 1.00 97.19 167 GLU A CA 1
ATOM 1396 C C . GLU A 1 167 ? -5.613 0.860 28.166 1.00 97.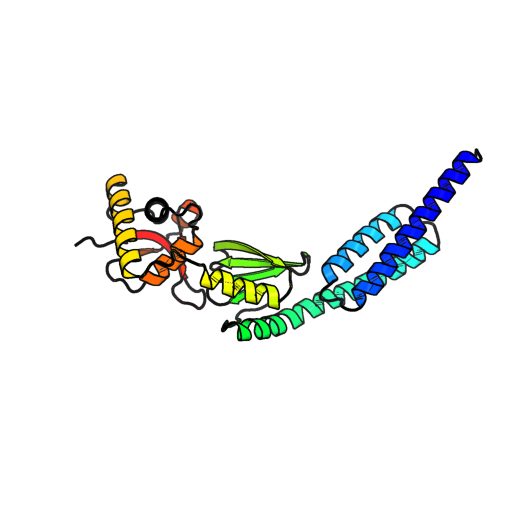19 167 GLU A C 1
ATOM 1398 O O . GLU A 1 167 ? -6.142 1.913 28.522 1.00 97.19 167 GLU A O 1
ATOM 1403 N N . LYS A 1 168 ? -4.605 0.859 27.287 1.00 97.50 168 LYS A N 1
ATOM 1404 C CA . LYS A 1 168 ? -4.067 2.109 26.721 1.00 97.50 168 LYS A CA 1
ATOM 1405 C C . LYS A 1 168 ? -5.093 2.854 25.865 1.00 97.50 168 LYS A C 1
ATOM 1407 O O . LYS A 1 168 ? -5.122 4.083 25.849 1.00 97.50 168 LYS A O 1
ATOM 1412 N N . LEU A 1 169 ? -5.941 2.133 25.127 1.00 98.00 169 LEU A N 1
ATOM 1413 C CA . LEU A 1 169 ? -7.021 2.747 24.353 1.00 98.00 169 LEU A CA 1
ATOM 1414 C C . LEU A 1 169 ? -8.069 3.382 25.273 1.00 98.00 169 LEU A C 1
ATOM 1416 O O . LEU A 1 169 ? -8.571 4.463 24.968 1.00 98.00 169 LEU A O 1
ATOM 1420 N N . LYS A 1 170 ? -8.389 2.720 26.387 1.00 97.69 170 LYS A N 1
ATOM 1421 C CA . LYS A 1 170 ? -9.299 3.212 27.419 1.00 97.69 170 LYS A CA 1
ATOM 1422 C C . LYS A 1 170 ? -8.746 4.474 28.077 1.00 97.69 170 LYS A C 1
ATOM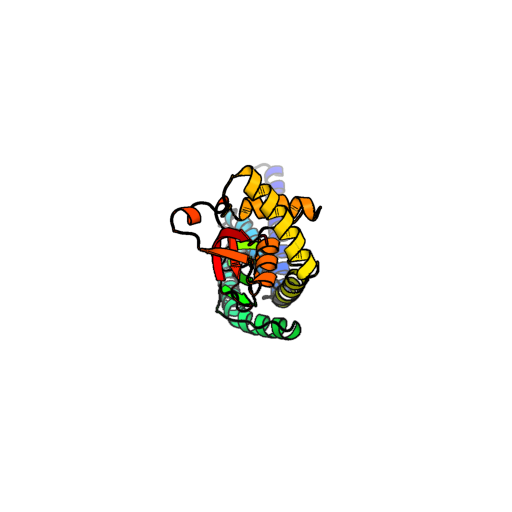 1424 O O . LYS A 1 170 ? -9.490 5.441 28.188 1.00 97.69 170 LYS A O 1
ATOM 1429 N N . GLU A 1 171 ? -7.464 4.493 28.432 1.00 97.50 171 GLU A N 1
ATOM 1430 C CA . GLU A 1 171 ? -6.766 5.675 28.955 1.00 97.50 171 GLU A CA 1
ATOM 1431 C C . GLU A 1 171 ? -6.875 6.857 27.976 1.00 97.50 171 GLU A C 1
ATOM 1433 O O . GLU A 1 171 ? -7.425 7.901 28.324 1.00 97.50 171 GLU A O 1
ATOM 1438 N N . ALA A 1 172 ? -6.503 6.650 26.708 1.00 97.56 172 ALA A N 1
ATOM 1439 C CA . ALA A 1 172 ? -6.627 7.672 25.666 1.00 97.56 172 ALA A CA 1
ATOM 1440 C C . ALA A 1 172 ? -8.071 8.165 25.469 1.00 97.56 172 ALA A C 1
ATOM 1442 O O . ALA A 1 172 ? -8.320 9.347 25.230 1.00 97.56 172 ALA A O 1
ATOM 1443 N N . TYR A 1 173 ? -9.044 7.257 25.537 1.00 98.00 173 TYR A N 1
ATOM 1444 C CA . TYR A 1 173 ? -10.455 7.606 25.432 1.00 98.00 173 TYR A CA 1
ATOM 1445 C C . TYR A 1 173 ? -10.932 8.441 26.625 1.00 98.00 173 TYR A C 1
ATOM 1447 O O . TYR A 1 173 ? -11.689 9.388 26.415 1.00 98.00 173 TYR A O 1
ATOM 1455 N N . ILE A 1 174 ? -10.509 8.120 27.853 1.00 96.94 174 ILE A N 1
ATOM 1456 C CA . ILE A 1 174 ? -10.907 8.853 29.060 1.00 96.94 174 ILE A CA 1
ATOM 1457 C C . ILE A 1 174 ? -10.465 10.312 28.950 1.00 96.94 174 ILE A C 1
ATOM 1459 O O . ILE A 1 174 ? -11.317 11.192 29.080 1.00 96.94 174 ILE A O 1
ATOM 1463 N N . GLU A 1 175 ? -9.200 10.564 28.616 1.00 96.19 175 GLU A N 1
ATOM 1464 C CA . GLU A 1 175 ? -8.656 11.919 28.439 1.00 96.19 175 GLU A CA 1
ATOM 1465 C C . GLU A 1 175 ? -9.465 12.729 27.412 1.00 96.19 175 GLU A C 1
ATOM 1467 O O . GLU A 1 175 ? -9.963 13.826 27.690 1.00 96.19 175 GLU A O 1
ATOM 1472 N N . VAL A 1 176 ? -9.717 12.144 26.238 1.00 96.88 176 VAL A N 1
ATOM 1473 C CA . VAL A 1 176 ? -10.506 12.799 25.184 1.00 96.88 176 VAL A CA 1
ATOM 1474 C C . VAL A 1 176 ? -11.962 13.006 25.624 1.00 96.88 176 VAL A C 1
ATOM 1476 O O . VAL A 1 176 ? -12.549 14.058 25.372 1.00 96.88 176 VAL A O 1
ATOM 1479 N N . SER A 1 177 ? -12.573 12.044 26.316 1.00 96.12 177 SER A N 1
ATOM 1480 C CA . SER A 1 177 ? -13.952 12.170 26.809 1.00 96.12 177 SER A CA 1
ATOM 1481 C C . SER A 1 177 ? -14.116 13.297 27.826 1.00 96.12 177 SER A C 1
ATOM 1483 O O . SER A 1 177 ? -15.112 14.024 27.772 1.00 96.12 177 SER A O 1
ATOM 1485 N N . GLN A 1 178 ? -13.121 13.509 28.692 1.00 94.50 178 GLN A N 1
ATOM 1486 C CA . GLN A 1 178 ? -13.101 14.615 29.646 1.00 94.50 178 GLN A CA 1
ATOM 1487 C C . GLN A 1 178 ? -12.969 15.963 28.930 1.00 94.50 178 GLN A C 1
ATOM 1489 O O . GLN A 1 178 ? -13.704 16.901 29.250 1.00 94.50 178 GLN A O 1
ATOM 1494 N N . GLN A 1 179 ? -12.106 16.045 27.911 1.00 94.38 179 GLN A N 1
ATOM 1495 C CA . GLN A 1 179 ? -11.935 17.247 27.095 1.00 94.38 179 GLN A CA 1
ATOM 1496 C C . GLN A 1 179 ? -13.228 17.640 26.360 1.00 94.38 179 GLN A C 1
ATOM 1498 O O . GLN A 1 179 ? -13.614 18.810 26.355 1.00 94.38 179 GLN A O 1
ATOM 1503 N N . PHE A 1 180 ? -13.911 16.671 25.745 1.00 92.12 180 PHE A N 1
ATOM 1504 C CA . PHE A 1 180 ? -15.122 16.913 24.952 1.00 92.12 180 PHE A CA 1
ATOM 1505 C C . PHE A 1 180 ? -16.411 16.940 25.784 1.00 92.12 180 PHE A C 1
ATOM 1507 O O . PHE A 1 180 ? -17.443 17.391 25.287 1.00 92.12 180 PHE A O 1
ATOM 1514 N N . LYS A 1 181 ? -16.370 16.479 27.042 1.00 92.50 181 LYS A N 1
ATOM 1515 C CA . LYS A 1 181 ? -17.531 16.332 27.941 1.00 92.50 181 LYS A CA 1
ATOM 1516 C C . LYS A 1 181 ? -18.661 15.495 27.323 1.00 92.50 181 LYS A C 1
ATOM 1518 O O . LYS A 1 181 ? -19.842 15.794 27.500 1.00 92.50 181 LYS A O 1
ATOM 1523 N N . GLN A 1 182 ? -18.302 14.453 26.576 1.00 91.44 182 GLN A N 1
ATOM 1524 C CA . GLN A 1 182 ? -19.233 13.572 25.866 1.00 91.44 182 GLN A CA 1
ATOM 1525 C C . GLN A 1 182 ? -18.827 12.108 26.045 1.00 91.44 182 GLN A C 1
ATOM 1527 O O . GLN A 1 182 ? -17.644 11.786 26.095 1.00 91.44 182 GLN A O 1
ATOM 1532 N N . LYS A 1 183 ? -19.821 11.210 26.114 1.00 91.00 183 LYS A N 1
ATOM 1533 C CA . LYS A 1 183 ? -19.590 9.751 26.161 1.00 91.00 183 LYS A CA 1
ATOM 1534 C C . LYS A 1 183 ? -19.162 9.173 24.817 1.00 91.00 183 LYS A C 1
ATOM 1536 O O . LYS A 1 183 ? -18.614 8.087 24.751 1.00 91.00 183 LYS A O 1
ATOM 1541 N N . GLU A 1 184 ? -19.486 9.852 23.734 1.00 94.88 184 GLU A N 1
ATOM 1542 C CA . GLU A 1 184 ? -19.109 9.434 22.400 1.00 94.88 184 GLU A CA 1
ATOM 1543 C C . GLU A 1 184 ? -18.199 10.511 21.831 1.00 94.88 184 GLU A C 1
ATOM 1545 O O . GLU A 1 184 ? -18.596 11.672 21.763 1.00 94.88 184 GLU A O 1
ATOM 1550 N N . VAL A 1 185 ? -16.976 10.133 21.461 1.00 96.25 185 VAL A N 1
ATOM 1551 C CA . VAL A 1 185 ? -15.939 11.094 21.068 1.00 96.25 185 VAL A CA 1
ATOM 1552 C C . VAL A 1 185 ? -15.377 10.800 19.683 1.00 96.25 185 VAL A C 1
ATOM 1554 O O . VAL A 1 185 ? -15.416 9.648 19.238 1.00 96.25 185 VAL A O 1
ATOM 1557 N N . PRO A 1 186 ? -14.842 11.813 18.975 1.00 96.25 186 PRO A N 1
ATOM 1558 C CA . PRO A 1 186 ? -14.275 11.611 17.650 1.00 96.25 186 PRO A CA 1
ATOM 1559 C C . PRO A 1 186 ? -13.118 10.606 17.670 1.00 96.25 186 PRO A C 1
ATOM 1561 O O . PRO A 1 186 ? -12.135 10.755 18.399 1.00 96.25 186 PRO A O 1
ATOM 1564 N N . ILE A 1 187 ? -13.199 9.596 16.804 1.00 97.25 187 ILE A N 1
ATOM 1565 C CA . ILE A 1 187 ? -12.272 8.454 16.802 1.00 97.25 187 ILE A CA 1
ATOM 1566 C C . ILE A 1 187 ? -10.818 8.863 16.539 1.00 97.25 187 ILE A C 1
ATOM 1568 O O . ILE A 1 187 ? -9.875 8.226 17.003 1.00 97.25 187 ILE A O 1
ATOM 1572 N N . LEU A 1 188 ? -10.617 9.951 15.797 1.00 96.44 188 LEU A N 1
ATOM 1573 C CA . LEU A 1 188 ? -9.289 10.438 15.438 1.00 96.44 188 LEU A CA 1
ATOM 1574 C C . LEU A 1 188 ? -8.668 11.350 16.492 1.00 96.44 188 LEU A C 1
ATOM 1576 O O . LEU A 1 188 ? -7.453 11.518 16.453 1.00 96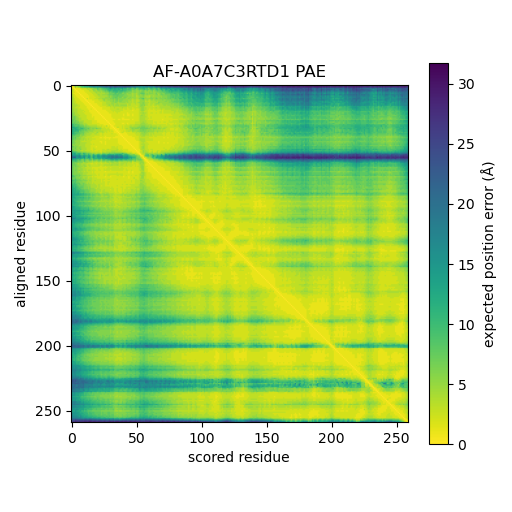.44 188 LEU A O 1
ATOM 1580 N N . GLU A 1 189 ? -9.449 11.886 17.430 1.00 96.69 189 GLU A N 1
ATOM 1581 C CA . GLU A 1 189 ? -8.893 12.534 18.621 1.00 96.69 189 GLU A CA 1
ATOM 1582 C C . GLU A 1 189 ? -8.352 11.465 19.576 1.00 96.69 189 GLU A C 1
ATOM 1584 O O . GLU A 1 189 ? -7.198 11.549 19.983 1.00 96.69 189 GLU A O 1
ATOM 1589 N N . VAL A 1 190 ? -9.091 10.364 19.773 1.00 97.50 190 VAL A N 1
ATOM 1590 C CA . VAL A 1 190 ? -8.592 9.198 20.530 1.00 97.50 190 VAL A CA 1
ATOM 1591 C C . VAL A 1 190 ? -7.334 8.612 19.895 1.00 97.50 190 VAL A C 1
ATOM 1593 O O . VAL A 1 190 ? -6.385 8.297 20.603 1.00 97.50 190 VAL A O 1
ATOM 1596 N N . LYS A 1 191 ? -7.253 8.537 18.557 1.00 97.12 191 LYS A N 1
ATOM 1597 C CA . LYS A 1 191 ? -6.008 8.148 17.869 1.00 97.12 191 LYS A CA 1
ATOM 1598 C C . LYS A 1 191 ? -4.820 9.020 18.289 1.00 97.12 191 LYS A C 1
ATOM 1600 O O . LYS A 1 191 ? -3.714 8.497 18.428 1.00 97.12 191 LYS A O 1
ATOM 1605 N N . LYS A 1 192 ? -5.000 10.347 18.342 1.00 95.56 192 LYS A N 1
ATOM 1606 C CA . LYS A 1 192 ? -3.904 11.277 18.655 1.00 95.56 192 LYS A CA 1
ATOM 1607 C C . LYS A 1 192 ? -3.400 11.015 20.065 1.00 95.56 192 LYS A C 1
ATOM 1609 O O . LYS A 1 192 ? -2.206 10.788 20.211 1.00 95.56 192 LYS A O 1
ATOM 1614 N N . GLU A 1 193 ? -4.309 10.948 21.032 1.00 96.50 193 GLU A N 1
ATOM 1615 C CA . GLU A 1 193 ? -3.962 10.686 22.428 1.00 96.50 193 GLU A CA 1
ATOM 1616 C C . GLU A 1 193 ? -3.300 9.314 22.595 1.00 96.50 193 GLU A C 1
ATOM 1618 O O . GLU A 1 193 ? -2.200 9.185 23.122 1.00 96.50 193 GLU A O 1
ATOM 1623 N N . PHE A 1 194 ? -3.883 8.284 21.985 1.00 97.12 194 PHE A N 1
ATOM 1624 C CA . PHE A 1 194 ? -3.321 6.938 21.992 1.00 97.12 194 PHE A CA 1
ATOM 1625 C C . PHE A 1 194 ? -1.906 6.879 21.390 1.00 97.12 194 PHE A C 1
ATOM 1627 O O . PHE A 1 194 ? -1.035 6.165 21.883 1.00 97.12 194 PHE A O 1
ATOM 1634 N N . SER A 1 195 ? -1.638 7.657 20.337 1.00 95.81 195 SER A N 1
ATOM 1635 C CA . SER A 1 195 ? -0.299 7.764 19.746 1.00 95.81 195 SER A CA 1
ATOM 1636 C C . SER A 1 195 ? 0.729 8.361 20.710 1.00 95.81 195 SER A C 1
ATOM 1638 O O . SER A 1 195 ? 1.896 7.969 20.641 1.00 95.81 195 SER A O 1
ATOM 1640 N N . LEU A 1 196 ? 0.315 9.304 21.566 1.00 94.75 196 LEU A N 1
ATOM 1641 C CA . LEU A 1 196 ? 1.167 9.915 22.588 1.00 94.75 196 LEU A CA 1
ATOM 1642 C C . LEU A 1 196 ? 1.492 8.900 23.688 1.00 94.75 196 LEU A C 1
ATOM 1644 O O . LEU A 1 196 ? 2.665 8.715 24.004 1.00 94.75 196 LEU A O 1
ATOM 1648 N N . LEU A 1 197 ? 0.488 8.161 24.175 1.00 94.62 197 LEU A N 1
ATOM 1649 C CA . LEU A 1 197 ? 0.670 7.107 25.185 1.00 94.62 197 LEU A CA 1
ATOM 1650 C C . LEU A 1 197 ? 1.591 5.974 24.719 1.00 94.62 197 LEU A C 1
ATOM 1652 O O . LEU A 1 197 ? 2.346 5.408 25.510 1.00 94.62 197 LEU A O 1
ATOM 1656 N N . LEU A 1 198 ? 1.551 5.635 23.428 1.00 93.88 198 LEU A N 1
ATOM 1657 C CA . LEU A 1 198 ? 2.467 4.653 22.846 1.00 93.88 198 LEU A CA 1
ATOM 1658 C C . LEU A 1 198 ? 3.902 5.168 22.688 1.00 93.88 198 LEU A C 1
ATOM 1660 O O . LEU A 1 198 ? 4.784 4.368 22.378 1.00 93.88 198 LEU A O 1
ATOM 1664 N N . GLN A 1 199 ? 4.133 6.479 22.818 1.00 89.75 199 GLN A N 1
ATOM 1665 C CA . GLN A 1 199 ? 5.414 7.134 22.531 1.00 89.75 199 GLN A CA 1
ATOM 1666 C C . GLN A 1 199 ? 5.960 6.785 21.133 1.00 89.75 199 GLN A C 1
ATOM 1668 O O . GLN A 1 199 ? 7.166 6.700 20.904 1.00 89.75 199 GLN A O 1
ATOM 1673 N N . LYS A 1 200 ? 5.062 6.559 20.165 1.00 80.94 200 LYS A N 1
ATOM 1674 C CA . LYS A 1 200 ? 5.429 6.218 18.786 1.00 80.94 200 LYS A CA 1
ATOM 1675 C C . LYS A 1 200 ? 5.276 7.430 17.883 1.00 80.94 200 LYS A C 1
ATOM 1677 O O . LYS A 1 200 ? 4.164 7.799 17.517 1.00 80.94 200 LYS A O 1
ATOM 1682 N N . GLU A 1 201 ? 6.402 7.960 17.409 1.00 72.12 201 GLU A N 1
ATOM 1683 C CA . GLU A 1 201 ? 6.423 9.084 16.458 1.00 72.12 201 GLU A CA 1
ATOM 1684 C C . GLU A 1 201 ? 5.670 8.793 15.146 1.00 72.12 201 GLU A C 1
ATOM 1686 O O . GLU A 1 201 ? 5.145 9.702 14.506 1.00 72.12 201 GLU A O 1
ATOM 1691 N N . LYS A 1 202 ? 5.610 7.523 14.716 1.00 82.56 202 LYS A N 1
ATOM 1692 C CA . LYS A 1 202 ? 5.050 7.111 13.414 1.00 82.56 202 LYS A CA 1
ATOM 1693 C C . LYS A 1 202 ? 3.850 6.171 13.536 1.00 82.56 202 LYS A C 1
ATOM 1695 O O . LYS A 1 202 ? 3.781 5.171 12.829 1.00 82.56 202 LYS A O 1
ATOM 1700 N N . TYR A 1 203 ? 2.896 6.485 14.411 1.00 94.00 203 TYR A N 1
ATOM 1701 C CA . TYR A 1 203 ? 1.657 5.713 14.524 1.00 94.00 203 TYR A CA 1
ATOM 1702 C C . TYR A 1 203 ? 0.585 6.194 13.530 1.00 94.00 203 TYR A C 1
ATOM 1704 O O . TYR A 1 203 ? -0.053 7.249 13.686 1.00 94.00 203 TYR A O 1
ATOM 1712 N N . SER A 1 204 ? 0.405 5.434 12.450 1.00 95.69 204 SER A N 1
ATOM 1713 C CA . SER A 1 204 ? -0.437 5.833 11.324 1.00 95.69 204 SER A CA 1
ATOM 1714 C C . SER A 1 204 ? -1.929 5.574 11.571 1.00 95.69 204 SER A C 1
ATOM 1716 O O . SER A 1 204 ? -2.353 4.978 12.559 1.00 95.69 204 SER A O 1
ATOM 1718 N N . ARG A 1 205 ? -2.772 6.048 10.649 1.00 96.56 205 ARG A N 1
ATOM 1719 C CA . ARG A 1 205 ? -4.207 5.720 10.642 1.00 96.56 205 ARG A CA 1
ATOM 1720 C C . ARG A 1 205 ? -4.452 4.243 10.328 1.00 96.56 205 ARG A C 1
ATOM 1722 O O . ARG A 1 205 ? -5.386 3.671 10.874 1.00 96.56 205 ARG A O 1
ATOM 1729 N N . ALA A 1 206 ? -3.622 3.640 9.474 1.00 97.44 206 ALA A N 1
ATOM 1730 C CA . ALA A 1 206 ? -3.712 2.217 9.161 1.00 97.44 206 ALA A CA 1
ATOM 1731 C C . ALA A 1 206 ? -3.383 1.363 10.395 1.00 97.44 206 ALA A C 1
ATOM 1733 O O . ALA A 1 206 ? -4.102 0.408 10.669 1.00 97.44 206 ALA A O 1
ATOM 1734 N N . ASP A 1 207 ? -2.378 1.766 11.181 1.00 97.94 207 ASP A N 1
ATOM 1735 C CA . ASP A 1 207 ? -2.029 1.090 12.436 1.00 97.94 207 ASP A CA 1
ATOM 1736 C C . ASP A 1 207 ? -3.180 1.148 13.440 1.00 97.94 207 ASP A C 1
ATOM 1738 O O . ASP A 1 207 ? -3.615 0.113 13.936 1.00 97.94 207 ASP A O 1
ATOM 1742 N N . PHE A 1 208 ? -3.736 2.343 13.666 1.00 98.12 208 PHE A N 1
ATOM 1743 C CA . PHE A 1 208 ? -4.860 2.513 14.588 1.00 98.12 208 PHE A CA 1
ATOM 1744 C C . PHE A 1 208 ? -6.116 1.771 14.147 1.00 98.12 208 PHE A C 1
ATOM 1746 O O . PHE A 1 208 ? -6.781 1.132 14.955 1.00 98.12 208 PHE A O 1
ATOM 1753 N N . SER A 1 209 ? -6.420 1.805 12.852 1.00 98.31 209 SER A N 1
ATOM 1754 C CA . SER A 1 209 ? -7.510 1.019 12.283 1.00 98.31 209 SER A CA 1
ATOM 1755 C C . SER A 1 209 ? -7.327 -0.479 12.537 1.00 98.31 209 SER A C 1
ATOM 1757 O O . SER A 1 209 ? -8.273 -1.157 12.936 1.00 98.31 209 SER A O 1
ATOM 1759 N N . TYR A 1 210 ? -6.116 -0.995 12.326 1.00 98.19 210 TYR A N 1
ATOM 1760 C CA . TYR A 1 210 ? -5.826 -2.406 12.535 1.00 98.19 210 TYR A CA 1
ATOM 1761 C C . TYR A 1 210 ? -5.903 -2.805 14.010 1.00 98.19 210 TYR A C 1
ATOM 1763 O O . TYR A 1 210 ? -6.446 -3.857 14.336 1.00 98.19 210 TYR A O 1
ATOM 1771 N N . ASP A 1 211 ? -5.424 -1.957 14.914 1.00 98.31 211 ASP A N 1
ATOM 1772 C CA . ASP A 1 211 ? -5.535 -2.208 16.348 1.00 98.31 211 ASP A CA 1
ATOM 1773 C C . ASP A 1 211 ? -6.988 -2.202 16.835 1.00 98.31 211 ASP A C 1
ATOM 1775 O O . ASP A 1 211 ? -7.380 -3.088 17.592 1.00 98.31 211 ASP A O 1
ATOM 1779 N N . LEU A 1 212 ? -7.835 -1.306 16.323 1.00 98.25 212 LEU A N 1
ATOM 1780 C CA . LEU A 1 212 ? -9.273 -1.369 16.600 1.00 98.25 212 LEU A CA 1
ATOM 1781 C C . LEU A 1 212 ? -9.915 -2.644 16.036 1.00 98.25 212 LEU A C 1
ATOM 1783 O O . LEU A 1 212 ? -10.758 -3.245 16.696 1.00 98.25 212 LEU A O 1
ATOM 1787 N N . PHE A 1 213 ? -9.480 -3.116 14.863 1.00 98.00 213 PHE A N 1
ATOM 1788 C CA . PHE A 1 213 ? -9.904 -4.422 14.347 1.00 98.00 213 PHE A CA 1
ATOM 1789 C C . PHE A 1 213 ? -9.490 -5.575 15.275 1.00 98.00 213 PHE A C 1
ATOM 1791 O O . PHE A 1 213 ? -10.277 -6.498 15.491 1.00 98.00 213 PHE A O 1
ATOM 1798 N N . ARG A 1 214 ? -8.291 -5.532 15.870 1.00 97.50 214 ARG A N 1
ATOM 1799 C CA . ARG A 1 214 ? -7.840 -6.551 16.838 1.00 97.50 214 ARG A CA 1
ATOM 1800 C C . ARG A 1 214 ? -8.721 -6.608 18.091 1.00 97.50 214 ARG A C 1
ATOM 1802 O O . ARG A 1 214 ? -8.793 -7.673 18.711 1.00 97.50 214 ARG A O 1
ATOM 1809 N N . LEU A 1 215 ? -9.382 -5.496 18.422 1.00 97.69 215 LEU A N 1
ATOM 1810 C CA . LEU A 1 215 ? -10.307 -5.328 19.545 1.00 97.69 215 LEU A CA 1
ATOM 1811 C C . LEU A 1 215 ? -11.792 -5.465 19.167 1.00 97.69 215 LEU A C 1
ATOM 1813 O O . LEU A 1 215 ? -12.647 -5.232 20.015 1.00 97.69 215 LEU A O 1
ATOM 1817 N N . LYS A 1 216 ? -12.129 -5.852 17.930 1.00 94.94 216 LYS A N 1
ATOM 1818 C CA . LYS A 1 216 ? -13.521 -5.880 17.436 1.00 94.94 216 LYS A CA 1
ATOM 1819 C C . LYS A 1 216 ? -14.495 -6.731 18.267 1.00 94.94 216 LYS A C 1
ATOM 1821 O O . LYS A 1 216 ? -15.695 -6.489 18.217 1.00 94.94 216 LYS A O 1
ATOM 1826 N N . ASP A 1 217 ? -13.982 -7.722 18.996 1.00 94.25 217 ASP A N 1
ATOM 1827 C CA . ASP A 1 217 ? -14.774 -8.642 19.822 1.00 94.25 217 ASP A CA 1
ATOM 1828 C C . ASP A 1 217 ? -14.908 -8.156 21.283 1.00 94.25 217 ASP A C 1
ATOM 1830 O O . ASP A 1 217 ? -15.559 -8.804 22.105 1.00 94.25 217 ASP A O 1
ATOM 1834 N N . ASN A 1 218 ? -14.294 -7.019 21.632 1.00 95.50 218 ASN A N 1
ATOM 1835 C CA . ASN A 1 218 ? -14.382 -6.440 22.967 1.00 95.50 218 ASN A CA 1
ATOM 1836 C C . ASN A 1 218 ? -15.742 -5.750 23.158 1.00 95.50 218 ASN A C 1
ATOM 1838 O O . ASN A 1 218 ? -16.044 -4.745 22.518 1.00 95.50 218 ASN A O 1
ATOM 1842 N N . LYS A 1 219 ? -16.557 -6.274 24.081 1.00 94.38 219 LYS A N 1
ATOM 1843 C CA . LYS A 1 219 ? -17.927 -5.797 24.346 1.00 94.38 219 LYS A CA 1
ATOM 1844 C C . LYS A 1 219 ? -17.992 -4.369 24.892 1.00 94.38 219 LYS A C 1
ATOM 1846 O O . LYS A 1 219 ? -19.008 -3.702 24.712 1.00 94.38 219 LYS A O 1
ATOM 1851 N N . ASN A 1 220 ? -16.915 -3.904 25.522 1.00 96.06 220 ASN A N 1
ATOM 1852 C CA . ASN A 1 220 ? -16.841 -2.571 26.109 1.00 96.06 220 ASN A CA 1
ATOM 1853 C C . ASN A 1 220 ? -16.452 -1.513 25.069 1.00 96.06 220 ASN A C 1
ATOM 1855 O O . ASN A 1 220 ? -16.529 -0.328 25.371 1.00 96.06 220 ASN A O 1
ATOM 1859 N N . LEU A 1 221 ? -16.042 -1.914 23.859 1.00 97.00 221 LEU A N 1
ATOM 1860 C CA . LEU A 1 221 ? -15.705 -1.021 22.755 1.00 97.00 221 LEU A CA 1
ATOM 1861 C C . LEU A 1 221 ? -16.889 -0.893 21.790 1.00 97.00 221 LEU A C 1
ATOM 1863 O O . LEU A 1 221 ? -17.274 -1.849 21.119 1.00 97.00 221 LEU A O 1
ATOM 1867 N N . LYS A 1 222 ? -17.432 0.318 21.657 1.00 97.00 222 LYS A N 1
ATOM 1868 C CA . LYS A 1 222 ? -18.496 0.641 20.699 1.00 97.00 222 LYS A CA 1
ATOM 1869 C C . LYS A 1 222 ? -17.993 1.645 19.672 1.00 97.00 222 LYS A C 1
ATOM 1871 O O . LYS A 1 222 ? -17.394 2.662 20.011 1.00 97.00 222 LYS A O 1
ATOM 1876 N N . LEU A 1 223 ? -18.259 1.361 18.400 1.00 96.94 223 LEU A N 1
ATOM 1877 C CA . LEU A 1 223 ? -17.873 2.206 17.272 1.00 96.94 223 LEU A CA 1
ATOM 1878 C C . LEU A 1 223 ? -19.122 2.671 16.523 1.00 96.94 223 LEU A C 1
ATOM 1880 O O . LEU A 1 223 ? -19.966 1.852 16.151 1.00 96.94 223 LEU A O 1
ATOM 1884 N N . ARG A 1 224 ? -19.221 3.971 16.235 1.00 95.38 224 ARG A N 1
ATOM 1885 C CA . ARG A 1 224 ? -20.350 4.530 15.478 1.00 95.38 224 ARG A CA 1
ATOM 1886 C C . ARG A 1 224 ? -20.006 4.741 14.020 1.00 95.38 224 ARG A C 1
ATOM 1888 O O . ARG A 1 224 ? -19.106 5.516 13.671 1.00 95.38 224 ARG A O 1
ATOM 1895 N N . VAL A 1 225 ? -20.768 4.063 13.165 1.00 93.75 225 VAL A N 1
ATOM 1896 C CA . VAL A 1 225 ? -20.667 4.179 11.708 1.00 93.75 225 VAL A CA 1
ATOM 1897 C C . VAL A 1 225 ? -20.858 5.640 11.300 1.00 93.75 225 VAL A C 1
ATOM 1899 O O . VAL A 1 225 ? -21.779 6.321 11.755 1.00 93.75 225 VAL A O 1
ATOM 1902 N N . ALA A 1 226 ? -19.959 6.139 10.458 1.00 90.06 226 ALA A N 1
ATOM 1903 C CA . ALA A 1 226 ? -19.990 7.513 9.987 1.00 90.06 226 ALA A CA 1
ATOM 1904 C C . ALA A 1 226 ? -21.190 7.735 9.051 1.00 90.06 226 ALA A C 1
ATOM 1906 O O . ALA A 1 226 ? -21.314 7.094 8.007 1.00 90.06 226 ALA A O 1
ATOM 1907 N N . ALA A 1 227 ? -22.061 8.682 9.403 1.00 85.62 227 ALA A N 1
ATOM 1908 C CA . ALA A 1 227 ? -23.084 9.180 8.487 1.00 85.62 227 ALA A CA 1
ATOM 1909 C C . ALA A 1 227 ? -22.442 10.007 7.355 1.00 85.62 227 ALA A C 1
ATOM 1911 O O . ALA A 1 227 ? -21.326 10.507 7.500 1.00 85.62 227 ALA A O 1
ATOM 1912 N N . ARG A 1 228 ? -23.178 10.243 6.257 1.00 79.19 228 ARG A N 1
ATOM 1913 C CA . ARG A 1 228 ? -22.688 11.008 5.086 1.00 79.19 228 ARG A CA 1
ATOM 1914 C C . ARG A 1 228 ? -22.073 12.371 5.434 1.00 79.19 228 ARG A C 1
ATOM 1916 O O . ARG A 1 228 ? -21.191 12.838 4.722 1.00 79.19 228 ARG A O 1
ATOM 1923 N N . ALA A 1 229 ? -22.539 13.018 6.504 1.00 74.62 229 ALA A N 1
ATOM 1924 C CA . ALA A 1 229 ? -21.989 14.288 6.972 1.00 74.62 229 ALA A CA 1
ATOM 1925 C C . ALA A 1 229 ? -20.519 14.167 7.421 1.00 74.62 229 ALA A C 1
ATOM 1927 O O . ALA A 1 229 ? -19.723 15.044 7.101 1.00 74.62 229 ALA A O 1
ATOM 1928 N N . TYR A 1 230 ? -20.160 13.059 8.074 1.00 67.75 230 TYR A N 1
ATOM 1929 C CA . TYR A 1 230 ? -18.824 12.792 8.616 1.00 67.75 230 TYR A CA 1
ATOM 1930 C C . TYR A 1 230 ? -17.884 12.116 7.614 1.00 67.75 230 TYR A C 1
ATOM 1932 O O . TYR A 1 230 ? -16.691 12.036 7.853 1.00 67.75 230 TYR A O 1
ATOM 1940 N N . THR A 1 231 ? -18.374 11.645 6.467 1.00 77.06 231 THR A N 1
ATOM 1941 C CA . THR A 1 231 ? -17.514 11.070 5.416 1.00 77.06 231 THR A CA 1
ATOM 1942 C C . THR A 1 231 ? -17.007 12.113 4.418 1.00 77.06 231 THR A C 1
ATOM 1944 O O . THR A 1 231 ? -16.372 11.753 3.428 1.00 77.06 231 THR A O 1
ATOM 1947 N N . LYS A 1 232 ? -17.302 13.403 4.641 1.00 76.75 232 LYS A N 1
ATOM 1948 C CA . LYS A 1 232 ? -16.867 14.502 3.764 1.00 76.75 232 LYS A CA 1
ATOM 1949 C C . LYS A 1 232 ? -15.369 14.766 3.881 1.00 76.75 232 LYS A C 1
ATOM 1951 O O . LYS A 1 232 ? -14.708 14.967 2.865 1.00 76.75 232 LYS A O 1
ATOM 1956 N N . THR A 1 233 ? -14.832 14.722 5.100 1.00 83.44 233 THR A N 1
ATOM 1957 C CA . THR A 1 233 ? -13.414 14.983 5.358 1.00 83.44 233 THR A CA 1
ATOM 1958 C C . THR A 1 233 ? -12.752 13.748 5.933 1.00 83.44 233 THR A C 1
ATOM 1960 O O . THR A 1 233 ? -13.205 13.168 6.912 1.00 83.44 233 THR A O 1
ATOM 1963 N N . ARG A 1 234 ? -11.587 13.388 5.394 1.00 85.31 234 ARG A N 1
ATOM 1964 C CA . ARG A 1 234 ? -10.760 12.278 5.900 1.00 85.31 234 ARG A CA 1
ATOM 1965 C C . ARG A 1 234 ? -10.387 12.405 7.389 1.00 85.31 234 ARG A C 1
ATOM 1967 O O . ARG A 1 234 ? -10.039 11.413 8.023 1.00 85.31 234 ARG A O 1
ATOM 1974 N N . LYS A 1 235 ? -10.429 13.624 7.935 1.00 87.00 235 LYS A N 1
ATOM 1975 C CA . LYS A 1 235 ? -10.153 13.941 9.344 1.00 87.00 235 LYS A CA 1
ATOM 1976 C C . LYS A 1 235 ? -11.300 13.592 10.299 1.00 87.00 235 LYS A C 1
ATOM 1978 O O . LYS A 1 235 ? -11.076 13.657 11.498 1.00 87.00 235 LYS A O 1
ATOM 1983 N N . ASP A 1 236 ? -12.455 13.184 9.778 1.00 89.31 236 ASP A N 1
ATOM 1984 C CA . ASP A 1 236 ? -13.676 12.993 10.572 1.00 89.31 236 ASP A CA 1
ATOM 1985 C C . ASP A 1 236 ? -14.073 11.511 10.689 1.00 89.31 236 ASP A C 1
ATOM 1987 O O . ASP A 1 236 ? -15.008 11.161 11.407 1.00 89.31 236 ASP A O 1
ATOM 1991 N N . PHE A 1 237 ? -13.372 10.621 9.978 1.00 94.88 237 PHE A N 1
ATOM 1992 C CA . PHE A 1 237 ? -13.662 9.192 9.989 1.00 94.88 237 PHE A CA 1
ATOM 1993 C C . PHE A 1 237 ? -12.413 8.329 9.830 1.00 94.88 237 PHE A C 1
ATOM 1995 O O . PHE A 1 237 ? -11.388 8.750 9.284 1.00 94.88 237 PHE A O 1
ATOM 2002 N N . LEU A 1 238 ? -12.530 7.074 10.246 1.00 97.19 238 LEU A N 1
ATOM 2003 C CA . LEU A 1 238 ? -11.537 6.026 10.079 1.00 97.19 238 LEU A CA 1
ATOM 2004 C C . LEU A 1 238 ? -12.208 4.774 9.515 1.00 97.19 238 LEU A C 1
ATOM 2006 O O . LEU A 1 238 ? -13.231 4.329 10.027 1.00 97.19 238 LEU A O 1
ATOM 2010 N N . TRP A 1 239 ? -11.638 4.200 8.459 1.00 97.19 239 TRP A N 1
ATOM 2011 C CA . TRP A 1 239 ? -12.061 2.882 7.995 1.00 97.19 239 TRP A CA 1
ATOM 2012 C C . TRP A 1 239 ? -11.470 1.804 8.897 1.00 97.19 239 TRP A C 1
ATOM 2014 O O . TRP A 1 239 ? -10.270 1.845 9.163 1.00 97.19 239 TRP A O 1
ATOM 2024 N N . ILE A 1 240 ? -12.286 0.854 9.347 1.00 97.94 240 ILE A N 1
ATOM 2025 C CA . ILE A 1 240 ? -11.876 -0.268 10.200 1.00 97.94 240 ILE A CA 1
ATOM 2026 C C . ILE A 1 240 ? -12.348 -1.569 9.539 1.00 97.94 240 ILE A C 1
ATOM 2028 O O . ILE A 1 240 ? -13.528 -1.658 9.173 1.00 97.94 240 ILE A O 1
ATOM 2032 N N . PRO A 1 241 ? -11.457 -2.563 9.357 1.00 97.38 241 PRO A N 1
ATOM 2033 C CA . PRO A 1 241 ? -11.844 -3.858 8.824 1.00 97.38 241 PRO A CA 1
ATOM 2034 C C . PRO A 1 241 ? -12.904 -4.540 9.698 1.00 97.38 241 PRO A C 1
ATOM 2036 O O . PRO A 1 241 ? -12.872 -4.440 10.920 1.00 97.38 241 PRO A O 1
ATOM 2039 N N . SER A 1 242 ? -13.817 -5.288 9.085 1.00 95.88 242 SER A N 1
ATOM 2040 C CA . SER A 1 242 ? -14.692 -6.246 9.777 1.00 95.88 242 SER A CA 1
ATOM 2041 C C . SER A 1 242 ? -14.098 -7.658 9.755 1.00 95.88 242 SER A C 1
ATOM 2043 O O . SER A 1 242 ? -14.327 -8.470 10.658 1.00 95.88 242 SER A O 1
ATOM 2045 N N . ASN A 1 243 ? -13.285 -7.956 8.740 1.00 95.12 243 ASN A N 1
ATOM 2046 C CA . ASN A 1 243 ? -12.616 -9.234 8.563 1.00 95.12 243 ASN A CA 1
ATOM 2047 C C . ASN A 1 243 ? -11.274 -9.087 7.834 1.00 95.12 243 ASN A C 1
ATOM 2049 O O . ASN A 1 243 ? -10.902 -8.029 7.330 1.00 95.12 243 ASN A O 1
ATOM 2053 N N . GLU A 1 244 ? -10.553 -10.200 7.757 1.00 92.94 244 GLU A N 1
ATOM 2054 C CA . GLU A 1 244 ? -9.261 -10.279 7.079 1.00 92.94 244 GLU A CA 1
ATOM 2055 C C . GLU A 1 244 ? -9.362 -10.303 5.549 1.00 92.94 244 GLU A C 1
ATOM 2057 O O . GLU A 1 244 ? -8.338 -10.273 4.880 1.00 92.94 244 GLU A O 1
ATOM 2062 N N . LYS A 1 245 ? -10.571 -10.326 4.973 1.00 91.06 245 LYS A N 1
ATOM 2063 C CA . LYS A 1 245 ? -10.786 -10.271 3.515 1.00 91.06 245 LYS A CA 1
ATOM 2064 C C . LYS A 1 245 ? -10.800 -8.832 2.976 1.00 91.06 245 LYS A C 1
ATOM 2066 O O . LYS A 1 245 ? -11.028 -8.621 1.784 1.00 91.06 245 LYS A O 1
ATOM 2071 N N . GLY A 1 246 ? -10.591 -7.844 3.850 1.00 88.75 246 GLY A N 1
ATOM 2072 C CA . GLY A 1 246 ? -10.550 -6.428 3.485 1.00 88.75 246 GLY A CA 1
ATOM 2073 C C . GLY A 1 246 ? -11.928 -5.781 3.347 1.00 88.75 246 GLY A C 1
ATOM 2074 O O . GLY A 1 246 ? -12.052 -4.723 2.727 1.00 88.75 246 GLY A O 1
ATOM 2075 N N . GLU A 1 247 ? -12.961 -6.399 3.917 1.00 93.44 247 GLU A N 1
ATOM 2076 C CA . GLU A 1 247 ? -14.252 -5.753 4.159 1.00 93.44 247 GLU A CA 1
ATOM 2077 C C . GLU A 1 247 ? -14.181 -4.918 5.438 1.00 93.44 247 GLU A C 1
ATOM 2079 O O . GLU A 1 247 ? -13.361 -5.182 6.317 1.00 93.44 247 GLU A O 1
ATOM 2084 N N . GLY A 1 248 ? -15.020 -3.890 5.546 1.00 95.00 248 GLY A N 1
ATOM 2085 C CA . GLY A 1 248 ? -15.035 -3.008 6.706 1.00 95.00 248 GLY A CA 1
ATOM 2086 C C . GLY A 1 248 ? -15.913 -1.786 6.498 1.00 95.00 248 GLY A C 1
ATOM 2087 O O . GLY A 1 248 ? -16.443 -1.565 5.407 1.00 95.00 248 GLY A O 1
ATOM 2088 N N . TYR A 1 249 ? -16.016 -0.967 7.537 1.00 95.69 249 TYR A N 1
ATOM 2089 C CA . TYR A 1 249 ? -16.874 0.214 7.558 1.00 95.69 249 TYR A CA 1
ATOM 2090 C C . TYR A 1 249 ? -16.084 1.449 7.972 1.00 95.69 249 TYR A C 1
ATOM 2092 O O . TYR A 1 249 ? -14.998 1.363 8.541 1.00 95.69 249 TYR A O 1
ATOM 2100 N N . VAL A 1 250 ? -16.633 2.617 7.655 1.00 96.00 250 VAL A N 1
ATOM 2101 C CA . VAL A 1 250 ? -16.108 3.897 8.127 1.00 96.00 250 VAL A CA 1
ATOM 2102 C C . VAL A 1 250 ? -16.802 4.275 9.426 1.00 96.00 250 VAL A C 1
ATOM 2104 O O . VAL A 1 250 ? -18.029 4.282 9.505 1.00 96.00 250 VAL A O 1
ATOM 2107 N N . TYR A 1 251 ? -16.012 4.601 10.438 1.00 97.25 251 TYR A N 1
ATOM 2108 C CA . TYR A 1 251 ? -16.471 4.978 11.766 1.00 97.25 251 TYR A CA 1
ATOM 2109 C C . TYR A 1 251 ? -16.021 6.397 12.072 1.00 97.25 251 TYR A C 1
ATOM 2111 O O . TYR A 1 251 ? -14.937 6.809 11.666 1.00 97.25 251 TYR A O 1
ATOM 2119 N N . SER A 1 252 ? -16.870 7.153 12.755 1.00 96.69 252 SER A N 1
ATOM 2120 C CA . SER A 1 252 ? -16.608 8.559 13.094 1.00 96.69 252 SER A CA 1
ATOM 2121 C C . SER A 1 252 ? -16.263 8.737 14.567 1.00 96.69 252 SER A C 1
ATOM 2123 O O . SER A 1 252 ? -15.430 9.572 14.913 1.00 96.69 252 SER A O 1
ATOM 2125 N N . HIS A 1 253 ? -16.864 7.913 15.423 1.00 97.00 253 HIS A N 1
ATOM 2126 C CA . HIS A 1 253 ? -16.752 8.038 16.864 1.00 97.00 253 HIS A CA 1
ATOM 2127 C C . HIS A 1 253 ? -16.522 6.685 17.531 1.00 97.00 253 HIS A C 1
ATOM 2129 O O . HIS A 1 253 ? -16.799 5.623 16.960 1.00 97.00 253 HIS A O 1
ATOM 2135 N N . ILE A 1 254 ? -16.004 6.771 18.748 1.00 97.75 254 ILE A N 1
ATOM 2136 C CA . ILE A 1 254 ? -15.705 5.665 19.644 1.00 97.75 254 ILE A CA 1
ATOM 2137 C C . ILE A 1 254 ? -16.307 5.970 21.018 1.00 97.75 254 ILE A C 1
ATOM 2139 O O . ILE A 1 254 ? -16.313 7.115 21.474 1.00 97.75 254 ILE A O 1
ATOM 2143 N N . GLN A 1 255 ? -16.816 4.930 21.662 1.00 97.50 255 GLN A N 1
ATOM 2144 C CA . GLN A 1 255 ? -17.286 4.941 23.036 1.00 97.50 255 GLN A CA 1
ATOM 2145 C C . GLN A 1 255 ? -16.718 3.710 23.737 1.00 97.50 255 GLN A C 1
ATOM 2147 O O . GLN A 1 255 ? -16.802 2.603 23.201 1.00 97.50 255 GLN A O 1
ATOM 2152 N N . ILE A 1 256 ? -16.168 3.900 24.935 1.00 96.88 256 ILE A N 1
ATOM 2153 C CA . ILE A 1 256 ? -15.718 2.804 25.793 1.00 96.88 256 ILE A CA 1
ATOM 2154 C C . ILE A 1 256 ? -16.527 2.819 27.086 1.00 96.88 256 ILE A C 1
ATOM 2156 O O . ILE A 1 256 ? -16.697 3.866 27.715 1.00 96.88 256 ILE A O 1
ATOM 2160 N N . GLU A 1 257 ? -17.060 1.658 27.463 1.00 91.81 257 GLU A N 1
ATOM 2161 C CA . GLU A 1 257 ? -17.709 1.469 28.759 1.00 91.81 257 GLU A CA 1
ATOM 2162 C C . GLU A 1 257 ? -16.644 1.422 29.858 1.00 91.81 257 GLU A C 1
ATOM 2164 O O . GLU A 1 257 ? -15.785 0.538 29.892 1.00 91.81 257 GLU A O 1
ATOM 2169 N N . VAL A 1 258 ? -16.681 2.425 30.734 1.00 80.12 258 VAL A N 1
ATOM 2170 C CA . VAL A 1 258 ? -15.813 2.533 31.905 1.00 80.12 258 VAL A CA 1
ATOM 2171 C C . VAL A 1 258 ? -16.647 2.069 33.095 1.00 80.12 258 VAL A C 1
ATOM 2173 O O . VAL A 1 258 ? -17.495 2.822 33.573 1.00 80.12 258 VAL A O 1
ATOM 2176 N N . ASN A 1 259 ? -16.471 0.804 33.479 1.00 61.16 259 ASN A N 1
ATOM 2177 C CA . ASN A 1 259 ? -16.952 0.290 34.763 1.00 61.16 259 ASN A CA 1
ATOM 2178 C C . ASN A 1 259 ? -16.102 0.843 35.904 1.00 61.16 259 ASN A C 1
ATOM 2180 O O . ASN A 1 259 ? -14.874 0.988 35.679 1.00 61.16 259 ASN A O 1
#

Secondary structure (DSSP, 8-state):
--HHHHHHHHHHHHHHHHHHHHHHHHHHHHTTSTTTSHHHHHHHHHHHHHHHTT-TTSHHHHHHHHHHHHHHHHHHHHHHHHHHHHHHHHHHHHHTTT--EEEETTEEEETTEEEEEETTTTEEEEEETTTTEEEEEEES-HHHHHHHHHHHHHH-S--S-HHHHHHHHHHHHHHHHHHHT-SSEEHHHHHHHHHHHTT-TT--HHHHHHHHHHTTT-TTEEEEEPPTTTTSSTTS-EEEESSTTS-EEEEEEEEE---

Sequence (259 aa):
METEVLLKYLGAKIKDFQSLKAIITKINKLDQNPFEDLDKIRANIKKLEKILRLEEKDEIYQSISEWLKEYKTKERQYSEELKKRFGIEFEKELKQCDLLLTGHYPKFKVWMFVIEVNVDKFTATIWYGPKQEKLESSSLIPSKIAKRLAEIKNKLGSKIDKDELFEKLKEAYIEVSQQFKQKEVPILEVKKEFSLLLQKEKYSRADFSYDLFRLKDNKNLKLRVAARAYTKTRKDFLWIPSNEKGEGYVYSHIQIEVN

pLDDT: mean 91.94, std 6.8, range [56.12, 98.31]